Protein AF-A2Z7A2-F1 (afdb_monomer_lite)

Secondary structure (DSSP, 8-state):
--HHHHHHHHHHHHHHHHHHHHHHHHHHHHHHHHHHHHHHHHHHHHHHHHHHT----TT-HHHHHHHHHHHHHHHHGGGHHHHHHHHHHHHHHHHHHHHHSPPPP-----------GGGEE-HHHHHHHHHHT--S-HHHHHHHHHHHHHS---TTEE--HHHHSSS----HHHHHHHHHHHHHHHHHHHHHHH---GGG--------SS---SS-HHHHHHHHHT--TT------------------

InterPro domains:
  IPR012392 Very-long-chain 3-ketoacyl-CoA synthase [PTHR31561] (73-231)
  IPR013601 FAE1/Type III polyketide synthase-like protein [PF08392] (98-231)
  IPR016039 Thiolase-like [G3DSA:3.40.47.10] (113-234)
  IPR016039 Thiolase-like [SSF53901] (94-231)

Radius of gyration: 33.52 Å; chains: 1; bounding box: 67×63×94 Å

pLDDT: mean 74.87, std 17.87, range [35.03, 96.0]

Foldseek 3Di:
DDPVVVVVVVVVVVVVVVVVVVVVLLCVLVVVVVVVCVVCVVVVVVVVVVVVVDDDDDPCPVVVVVVVVVVQCVVVPPCSVVVVVVVVVVSVVSVCVSVPDDDDDDDLDFFFDDDDQVQFAALVLLLVQVVVLVPDDPVRSVVVSVCSVVVPDHRGDGDQPLSRDVVRHPDPVSVVVVVCNGLVVRVVVRCVSNVDQLQPQQADEDDDPRDADVVGPVVVSCVVRVYDDHRDYPDPPCPPPPPPDDDD

Organism: Oryza sativa subsp. indica (NCBI:txid39946)

Sequence (248 aa):
MDRELVRTVKLATKNHAGVLFRRAVRHLPHIVAVTALVAAAPRLSTLLAAAAAGGVGGGSTMRWARALWSDLAGELGPSAPALAVACWAAALAAYTYAASRPRPVYLIDLAGYKAPREHEASRAKTIAHFGRCGRFSGESMAFQKRMLERSGLGEATHFPTSLISLPVDMCLRTAREESHAVIFGVVDEVLRKSGVAAADVGVLIFNSSLLSPTPSFTSLIVNRYGMRPGVSLPQPQRHGMQRRHHRH

Structure (mmCIF, N/CA/C/O backbone):
data_AF-A2Z7A2-F1
#
_entry.id   AF-A2Z7A2-F1
#
loop_
_atom_site.group_PDB
_atom_site.id
_atom_site.type_symbol
_atom_site.label_atom_id
_atom_site.label_alt_id
_atom_site.label_comp_id
_atom_site.label_asym_id
_atom_site.label_entity_id
_atom_site.label_seq_id
_atom_site.pdbx_PDB_ins_code
_atom_site.Cartn_x
_atom_site.Cartn_y
_atom_site.Cartn_z
_atom_site.occupancy
_atom_site.B_iso_or_equiv
_atom_site.auth_seq_id
_atom_site.auth_comp_id
_atom_site.auth_asym_id
_atom_site.auth_atom_id
_atom_site.pdbx_PDB_model_num
ATOM 1 N N . MET A 1 1 ? 20.794 -20.825 4.021 1.00 50.78 1 MET A N 1
ATOM 2 C CA . MET A 1 1 ? 19.618 -20.310 4.757 1.00 50.78 1 MET A CA 1
ATOM 3 C C . MET A 1 1 ? 20.013 -18.978 5.375 1.00 50.78 1 MET A C 1
ATOM 5 O O . MET A 1 1 ? 21.010 -18.933 6.084 1.00 50.78 1 MET A O 1
ATOM 9 N N . ASP A 1 2 ? 19.341 -17.901 4.979 1.00 68.50 2 ASP A N 1
ATOM 10 C CA . ASP A 1 2 ? 19.860 -16.533 5.074 1.00 68.50 2 ASP A CA 1
ATOM 11 C C . ASP A 1 2 ? 19.803 -15.967 6.508 1.00 68.50 2 ASP A C 1
ATOM 13 O O . ASP A 1 2 ? 18.783 -16.084 7.194 1.00 68.50 2 ASP A O 1
ATOM 17 N N . ARG A 1 3 ? 20.900 -15.365 6.985 1.00 70.69 3 ARG A N 1
ATOM 18 C CA . ARG A 1 3 ? 21.000 -14.793 8.347 1.00 70.69 3 ARG A CA 1
ATOM 19 C C . ARG A 1 3 ? 20.005 -13.649 8.553 1.00 70.69 3 ARG A C 1
ATOM 21 O O . ARG A 1 3 ? 19.540 -13.443 9.675 1.00 70.69 3 ARG A O 1
ATOM 28 N N . GLU A 1 4 ? 19.662 -12.955 7.473 1.00 69.81 4 GLU A N 1
ATOM 29 C CA . GLU A 1 4 ? 18.613 -11.936 7.432 1.00 69.81 4 GLU A CA 1
ATOM 30 C C . GLU A 1 4 ? 17.243 -12.540 7.752 1.00 69.81 4 GLU A C 1
ATOM 32 O O . GLU A 1 4 ? 16.575 -12.074 8.670 1.00 69.81 4 GLU A O 1
ATOM 37 N N . LEU A 1 5 ? 16.882 -13.665 7.127 1.00 62.06 5 LEU A N 1
ATOM 38 C CA . LEU A 1 5 ? 15.605 -14.346 7.367 1.00 62.06 5 LEU A CA 1
ATOM 39 C C . LEU A 1 5 ? 15.440 -14.751 8.842 1.00 62.06 5 LEU A C 1
ATOM 41 O O . LEU A 1 5 ? 14.378 -14.570 9.436 1.00 62.06 5 LEU A O 1
ATOM 45 N N . VAL A 1 6 ? 16.513 -15.242 9.470 1.00 72.06 6 VAL A N 1
ATOM 46 C CA . VAL A 1 6 ? 16.513 -15.607 10.897 1.00 72.06 6 VAL A CA 1
ATOM 47 C C . VAL A 1 6 ? 16.336 -14.376 11.794 1.00 72.06 6 VAL A C 1
ATOM 49 O O . VAL A 1 6 ? 15.649 -14.456 12.817 1.00 72.06 6 VAL A O 1
ATOM 52 N N . ARG A 1 7 ? 16.916 -13.225 11.427 1.00 72.12 7 ARG A N 1
ATOM 53 C CA . ARG A 1 7 ? 16.700 -11.954 12.137 1.00 72.12 7 ARG A CA 1
ATOM 54 C C . ARG A 1 7 ? 15.266 -11.467 11.987 1.00 72.12 7 ARG A C 1
ATOM 56 O O . ARG A 1 7 ? 14.672 -11.083 12.993 1.00 72.12 7 ARG A O 1
ATOM 63 N N . THR A 1 8 ? 14.699 -11.531 10.786 1.00 72.00 8 THR A N 1
ATOM 64 C CA . THR A 1 8 ? 13.315 -11.122 10.521 1.00 72.00 8 THR A CA 1
ATOM 65 C C . THR A 1 8 ? 12.334 -11.983 11.305 1.00 72.00 8 THR A C 1
ATOM 67 O O . THR A 1 8 ? 11.450 -11.445 11.967 1.00 72.00 8 THR A O 1
ATOM 70 N N . VAL A 1 9 ? 12.534 -13.306 11.323 1.00 73.75 9 VAL A N 1
ATOM 71 C CA . VAL A 1 9 ? 11.704 -14.230 12.108 1.00 73.75 9 VAL A CA 1
ATOM 72 C C . VAL A 1 9 ? 11.841 -13.938 13.601 1.00 73.75 9 VAL A C 1
ATOM 74 O O . VAL A 1 9 ? 10.830 -13.764 14.269 1.00 73.75 9 VAL A O 1
ATOM 77 N N . LYS A 1 10 ? 13.059 -13.776 14.138 1.00 68.12 10 LYS A N 1
ATOM 78 C CA . LYS A 1 10 ? 13.249 -13.421 15.559 1.00 68.12 10 LYS A CA 1
ATOM 79 C C . LYS A 1 10 ? 12.593 -12.089 15.929 1.00 68.12 10 LYS A C 1
ATOM 81 O O . LYS A 1 10 ? 12.014 -11.979 17.010 1.00 68.12 10 LYS A O 1
ATOM 86 N N . LEU A 1 11 ? 12.674 -11.088 15.054 1.00 70.44 11 LEU A N 1
ATOM 87 C CA . LEU A 1 11 ? 12.049 -9.784 15.268 1.00 70.44 11 LEU A CA 1
ATOM 88 C C . LEU A 1 11 ? 10.520 -9.894 15.232 1.00 70.44 11 LEU A C 1
ATOM 90 O O . LEU A 1 11 ? 9.850 -9.338 16.102 1.00 70.44 11 LEU A O 1
ATOM 94 N N . ALA A 1 12 ? 9.975 -10.671 14.295 1.00 66.94 12 ALA A N 1
ATOM 95 C CA . ALA A 1 12 ? 8.551 -10.968 14.210 1.00 66.94 12 ALA A CA 1
ATOM 96 C C . ALA A 1 12 ? 8.054 -11.702 15.465 1.00 66.94 12 ALA A C 1
ATOM 98 O O . ALA A 1 12 ? 7.070 -11.273 16.063 1.00 66.94 12 ALA A O 1
ATOM 99 N N . THR A 1 13 ? 8.769 -12.726 15.943 1.00 69.31 13 THR A N 1
ATOM 100 C CA . THR A 1 13 ? 8.412 -13.462 17.167 1.00 69.31 13 THR A CA 1
ATOM 101 C C . THR A 1 13 ? 8.485 -12.572 18.406 1.00 69.31 13 THR A C 1
ATOM 103 O O . THR A 1 13 ? 7.600 -12.634 19.256 1.00 69.31 13 THR A O 1
ATOM 106 N N . LYS A 1 14 ? 9.489 -11.691 18.505 1.00 69.38 14 LYS A N 1
ATOM 107 C CA . LYS A 1 14 ? 9.617 -10.733 19.616 1.00 69.38 14 LYS A CA 1
ATOM 108 C C . LYS A 1 14 ? 8.495 -9.695 19.603 1.00 69.38 14 LYS A C 1
ATOM 110 O O . LYS A 1 14 ? 7.927 -9.386 20.650 1.00 69.38 14 LYS A O 1
ATOM 115 N N . ASN A 1 15 ? 8.130 -9.201 18.422 1.00 67.50 15 ASN A N 1
ATOM 116 C CA . ASN A 1 15 ? 6.987 -8.310 18.256 1.00 67.50 15 ASN A CA 1
ATOM 117 C C . ASN A 1 15 ? 5.682 -9.025 18.621 1.00 67.50 15 ASN A C 1
ATOM 119 O O . ASN A 1 15 ? 4.883 -8.466 19.368 1.00 67.50 15 ASN A O 1
ATOM 123 N N . HIS A 1 16 ? 5.501 -10.274 18.190 1.00 71.00 16 HIS A N 1
ATOM 124 C CA . HIS A 1 16 ? 4.317 -11.078 18.489 1.00 71.00 16 HIS A CA 1
ATOM 125 C C . HIS A 1 16 ? 4.198 -11.395 19.989 1.00 71.00 16 HIS A C 1
ATOM 127 O O . HIS A 1 16 ? 3.132 -11.210 20.572 1.00 71.00 16 HIS A O 1
ATOM 133 N N . ALA A 1 17 ? 5.306 -11.733 20.656 1.00 63.66 17 ALA A N 1
ATOM 134 C CA . ALA A 1 17 ? 5.370 -11.894 22.109 1.00 63.66 17 ALA A CA 1
ATOM 135 C C . ALA A 1 17 ? 5.046 -10.585 22.849 1.00 63.66 17 ALA A C 1
ATOM 137 O O . ALA A 1 17 ? 4.297 -10.593 23.823 1.00 63.66 17 ALA A O 1
ATOM 138 N N . GLY A 1 18 ? 5.528 -9.440 22.354 1.00 65.06 18 GLY A N 1
ATOM 139 C CA . GLY A 1 18 ? 5.165 -8.125 22.886 1.00 65.06 18 GLY A CA 1
ATOM 140 C C . GLY A 1 18 ? 3.679 -7.794 22.710 1.00 65.06 18 GLY A C 1
ATOM 141 O O . GLY A 1 18 ? 3.077 -7.168 23.581 1.00 65.06 18 GLY A O 1
ATOM 142 N N . VAL A 1 19 ? 3.057 -8.230 21.611 1.00 68.00 19 VAL A N 1
ATOM 143 C CA . VAL A 1 19 ? 1.608 -8.101 21.388 1.00 68.00 19 VAL A CA 1
ATOM 144 C C . VAL A 1 19 ? 0.821 -8.999 22.342 1.00 68.00 19 VAL A C 1
ATOM 146 O O . VAL A 1 19 ? -0.125 -8.514 22.960 1.00 68.00 19 VAL A O 1
ATOM 149 N N . 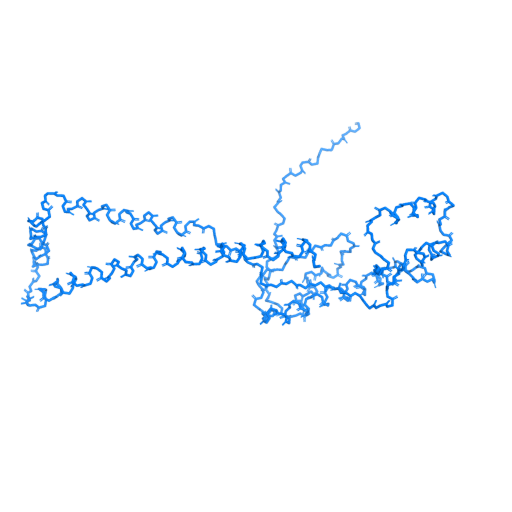LEU A 1 20 ? 1.231 -10.257 22.524 1.00 68.25 20 LEU A N 1
ATOM 150 C CA . LEU A 1 20 ? 0.608 -11.194 23.464 1.00 68.25 20 LEU A CA 1
ATOM 151 C C . LEU A 1 20 ? 0.742 -10.724 24.915 1.00 68.25 20 LEU A C 1
ATOM 153 O O . LEU A 1 20 ? -0.243 -10.730 25.646 1.00 68.25 20 LEU A O 1
ATOM 157 N N . PHE A 1 21 ? 1.912 -10.219 25.309 1.00 67.25 21 PHE A N 1
ATOM 158 C CA . PHE A 1 21 ? 2.129 -9.623 26.626 1.00 67.25 21 PHE A CA 1
ATOM 159 C C . PHE A 1 21 ? 1.228 -8.403 26.843 1.00 67.25 21 PHE A C 1
ATOM 161 O O . PHE A 1 21 ? 0.531 -8.319 27.849 1.00 67.25 21 PHE A O 1
ATOM 168 N N . ARG A 1 22 ? 1.146 -7.485 25.869 1.00 64.06 22 ARG A N 1
ATOM 169 C CA . ARG A 1 22 ? 0.224 -6.338 25.942 1.00 64.06 22 ARG A CA 1
ATOM 170 C C . ARG A 1 22 ? -1.246 -6.768 25.994 1.00 64.06 22 ARG A C 1
ATOM 172 O O . ARG A 1 22 ? -2.034 -6.124 26.681 1.00 64.06 22 ARG A O 1
ATOM 179 N N . ARG A 1 23 ? -1.617 -7.857 25.313 1.00 65.81 23 ARG A N 1
ATOM 180 C CA . ARG A 1 23 ? -2.964 -8.448 25.362 1.00 65.81 23 ARG A CA 1
ATOM 181 C C . ARG A 1 23 ? -3.261 -9.058 26.734 1.00 65.81 23 ARG A C 1
ATOM 183 O O . ARG A 1 23 ? -4.332 -8.809 27.271 1.00 65.81 23 ARG A O 1
ATOM 190 N N . ALA A 1 24 ? -2.308 -9.765 27.337 1.00 57.41 24 ALA A N 1
ATOM 191 C CA . ALA A 1 24 ? -2.424 -10.288 28.699 1.00 57.41 24 ALA A CA 1
ATOM 192 C C . ALA A 1 24 ? -2.545 -9.155 29.734 1.00 57.41 24 ALA A C 1
ATOM 194 O O . ALA A 1 24 ? -3.445 -9.167 30.571 1.00 57.41 24 ALA A O 1
ATOM 195 N N . VAL A 1 25 ? -1.723 -8.108 29.606 1.00 58.50 25 VAL A N 1
ATOM 196 C CA . VAL A 1 25 ? -1.781 -6.907 30.457 1.00 58.50 25 VAL A CA 1
ATOM 197 C C . VAL A 1 25 ? -3.107 -6.145 30.286 1.00 58.50 25 VAL A C 1
ATOM 199 O O . VAL A 1 25 ? -3.606 -5.570 31.248 1.00 58.50 25 VAL A O 1
ATOM 202 N N . ARG A 1 26 ? -3.734 -6.185 29.101 1.00 62.62 26 ARG A N 1
ATOM 203 C CA . ARG A 1 26 ? -5.070 -5.607 28.849 1.00 62.62 26 ARG A CA 1
ATOM 204 C C . ARG A 1 26 ? -6.193 -6.345 29.586 1.00 62.62 26 ARG A C 1
ATOM 206 O O . ARG A 1 26 ? -7.181 -5.715 29.951 1.00 62.62 26 ARG A O 1
ATOM 213 N N . HIS A 1 27 ? -6.054 -7.651 29.813 1.00 60.59 27 HIS A N 1
ATOM 214 C CA . HIS A 1 27 ? -7.018 -8.431 30.597 1.00 60.59 27 HIS A CA 1
ATOM 215 C C . HIS A 1 27 ? -6.748 -8.371 32.101 1.00 60.59 27 HIS A C 1
ATOM 217 O O . HIS A 1 27 ? -7.655 -8.632 32.879 1.00 60.59 27 HIS A O 1
ATOM 223 N N . LEU A 1 28 ? -5.552 -7.962 32.521 1.00 61.66 28 LEU A N 1
ATOM 224 C CA . LEU A 1 28 ? -5.169 -7.835 33.925 1.00 61.66 28 LEU A CA 1
ATOM 225 C C . LEU A 1 28 ? -6.113 -6.957 34.774 1.00 61.66 28 LEU A C 1
ATOM 227 O O . LEU A 1 28 ? -6.483 -7.420 35.843 1.00 61.66 28 LEU A O 1
ATOM 231 N N . PRO A 1 29 ? -6.591 -5.768 34.344 1.00 59.78 29 PRO A N 1
ATOM 232 C CA . PRO A 1 29 ? -7.568 -5.003 35.127 1.00 59.78 29 PRO A CA 1
ATOM 233 C C . PRO A 1 29 ? -8.934 -5.697 35.220 1.00 59.78 29 PRO A C 1
ATOM 235 O O . PRO A 1 29 ? -9.585 -5.605 36.252 1.00 59.78 29 PRO A O 1
ATOM 238 N N . HIS A 1 30 ? -9.354 -6.441 34.189 1.00 58.69 30 HIS A N 1
ATOM 239 C CA . HIS A 1 30 ? -10.559 -7.274 34.263 1.00 58.69 30 HIS A CA 1
ATOM 240 C C . HIS A 1 30 ? -10.362 -8.473 35.187 1.00 58.69 30 HIS A C 1
ATOM 242 O O . HIS A 1 30 ? -11.262 -8.789 35.949 1.00 58.69 30 HIS A O 1
ATOM 248 N N . ILE A 1 31 ? -9.196 -9.118 35.154 1.00 66.25 31 ILE A N 1
ATOM 249 C CA . ILE A 1 31 ? -8.862 -10.232 36.041 1.00 66.25 31 ILE A CA 1
ATOM 250 C C . ILE A 1 31 ? -8.784 -9.735 37.479 1.00 66.25 31 ILE A C 1
ATOM 252 O O . ILE A 1 31 ? -9.359 -10.382 38.331 1.00 66.25 31 ILE A O 1
ATOM 256 N N . VAL A 1 32 ? -8.164 -8.579 37.741 1.00 66.62 32 VAL A N 1
ATOM 257 C CA . VAL A 1 32 ? -8.116 -7.938 39.065 1.00 66.62 32 VAL A CA 1
ATOM 258 C C . VAL A 1 32 ? -9.511 -7.517 39.528 1.00 66.62 32 VAL A C 1
ATOM 260 O O . VAL A 1 32 ? -9.844 -7.711 40.689 1.00 66.62 32 VAL A O 1
ATOM 263 N N . ALA A 1 33 ? -10.356 -6.991 38.638 1.00 61.44 33 ALA A N 1
ATOM 264 C CA . ALA A 1 33 ? -11.742 -6.672 38.966 1.00 61.44 33 ALA A CA 1
ATOM 265 C C . ALA A 1 33 ? -12.568 -7.934 39.252 1.00 61.44 33 ALA A C 1
ATOM 267 O O . ALA A 1 33 ? -13.323 -7.948 40.213 1.00 61.44 33 ALA A O 1
ATOM 268 N N . VAL A 1 34 ? -12.402 -9.008 38.474 1.00 63.03 34 VAL A N 1
ATOM 269 C CA . VAL A 1 34 ? -13.085 -10.292 38.685 1.00 63.03 34 VAL A CA 1
ATOM 270 C C . VAL A 1 34 ? -12.549 -11.001 39.922 1.00 63.03 34 VAL A C 1
ATOM 272 O O . VAL A 1 34 ? -13.349 -11.524 40.678 1.00 63.03 34 VAL A O 1
ATOM 275 N N . THR A 1 35 ? -11.245 -10.997 40.200 1.00 64.31 35 THR A N 1
ATOM 276 C CA . THR A 1 35 ? -10.697 -11.568 41.439 1.00 64.31 35 THR A CA 1
ATOM 277 C C . THR A 1 35 ? -11.081 -10.733 42.648 1.00 64.31 35 THR A C 1
ATOM 279 O O . THR A 1 35 ? -11.409 -11.314 43.674 1.00 64.31 35 THR A O 1
ATOM 282 N N . ALA A 1 36 ? -11.143 -9.403 42.541 1.00 63.03 36 ALA A N 1
ATOM 283 C CA . ALA A 1 36 ? -11.712 -8.556 43.584 1.00 63.03 36 ALA A CA 1
ATOM 284 C C . ALA A 1 36 ? -13.202 -8.855 43.791 1.00 63.03 36 ALA A C 1
ATOM 286 O O . ALA A 1 36 ? -13.642 -8.959 44.928 1.00 63.03 36 ALA A O 1
ATOM 287 N N . LEU A 1 37 ? -13.968 -9.066 42.718 1.00 61.16 37 LEU A N 1
ATOM 288 C CA . LEU A 1 37 ? -15.395 -9.380 42.776 1.00 61.16 37 LEU A CA 1
ATOM 289 C C . LEU A 1 37 ? -15.651 -10.805 43.280 1.00 61.16 37 LEU A C 1
ATOM 291 O O . LEU A 1 37 ? -16.585 -10.996 44.034 1.00 61.16 37 LEU A O 1
ATOM 295 N N . VAL A 1 38 ? -14.797 -11.780 42.967 1.00 63.59 38 VAL A N 1
ATOM 296 C CA . VAL A 1 38 ? -14.841 -13.164 43.475 1.00 63.59 38 VAL A CA 1
ATOM 297 C C . VAL A 1 38 ? -14.305 -13.261 44.906 1.00 63.59 38 VAL A C 1
ATOM 299 O O . VAL A 1 38 ? -14.774 -14.097 45.664 1.00 63.59 38 VAL A O 1
ATOM 302 N N . ALA A 1 39 ? -13.372 -12.402 45.323 1.00 60.88 39 ALA A N 1
ATOM 303 C CA . ALA A 1 39 ? -12.923 -12.308 46.715 1.00 60.88 39 ALA A CA 1
ATOM 304 C C . ALA A 1 39 ? -13.912 -11.517 47.589 1.00 60.88 39 ALA A C 1
ATOM 306 O O . ALA A 1 39 ? -14.045 -11.784 48.785 1.00 60.88 39 ALA A O 1
ATOM 307 N N . ALA A 1 40 ? -14.623 -10.552 46.998 1.00 56.03 40 ALA A N 1
ATOM 308 C CA . ALA A 1 40 ? -15.656 -9.770 47.662 1.00 56.03 40 ALA A CA 1
ATOM 309 C C . ALA A 1 40 ? -17.023 -10.462 47.639 1.00 56.03 40 ALA A C 1
ATOM 311 O O . ALA A 1 40 ? -17.764 -10.292 48.593 1.00 56.03 40 ALA A O 1
ATOM 312 N N . ALA A 1 41 ? -17.365 -11.263 46.624 1.00 49.91 41 ALA A N 1
ATOM 313 C CA . ALA A 1 41 ? -18.675 -11.907 46.478 1.00 49.91 41 ALA A CA 1
ATOM 314 C C . ALA A 1 41 ? -19.042 -12.850 47.634 1.00 49.91 41 ALA A C 1
ATOM 316 O O . ALA A 1 41 ? -20.165 -12.721 48.101 1.00 49.91 41 ALA A O 1
ATOM 317 N N . PRO A 1 42 ? -18.148 -13.703 48.177 1.00 53.69 42 PRO A N 1
ATOM 318 C CA . PRO A 1 42 ? -18.426 -14.494 49.376 1.00 53.69 42 PRO A CA 1
ATOM 319 C C . PRO A 1 42 ? -18.749 -13.609 50.584 1.00 53.69 42 PRO A C 1
ATOM 321 O O . PRO A 1 42 ? -19.586 -13.953 51.412 1.00 53.69 42 PRO A O 1
ATOM 324 N N . ARG A 1 43 ? -18.114 -12.432 50.654 1.00 55.03 43 ARG A N 1
ATOM 325 C CA . ARG A 1 43 ? -18.309 -11.435 51.716 1.00 55.03 43 ARG A CA 1
ATOM 326 C C . ARG A 1 43 ? -19.559 -10.582 51.482 1.00 55.03 43 ARG A C 1
ATOM 328 O O . ARG A 1 43 ? -20.198 -10.147 52.428 1.00 55.03 43 ARG A O 1
ATOM 335 N N . LEU A 1 44 ? -19.944 -10.383 50.223 1.00 51.44 44 LEU A N 1
ATOM 336 C CA . LEU A 1 44 ? -21.178 -9.721 49.809 1.00 51.44 44 LEU A CA 1
ATOM 337 C C . LEU A 1 44 ? -22.387 -10.656 49.935 1.00 51.44 44 LEU A C 1
ATOM 339 O O . LEU A 1 44 ? -23.481 -10.189 50.218 1.00 51.44 44 LEU A O 1
ATOM 343 N N . SER A 1 45 ? -22.204 -11.969 49.783 1.00 49.03 45 SER A N 1
ATOM 344 C CA . SER A 1 45 ? -23.240 -12.974 50.021 1.00 49.03 45 SER A CA 1
ATOM 345 C C . SER A 1 45 ? -23.497 -13.194 51.506 1.00 49.03 45 SER A C 1
ATOM 347 O O . SER A 1 45 ? -24.650 -13.372 51.876 1.00 49.03 45 SER A O 1
ATOM 349 N N . THR A 1 46 ? -22.478 -13.111 52.372 1.00 53.88 46 THR A N 1
ATOM 350 C CA . THR A 1 46 ? -22.702 -13.085 53.829 1.00 53.88 46 THR A CA 1
ATOM 351 C C . THR A 1 46 ? -23.390 -11.787 54.260 1.00 53.88 46 THR A C 1
ATOM 353 O O . THR A 1 46 ? -24.291 -11.828 55.092 1.00 53.88 46 THR A O 1
ATOM 356 N N . LEU A 1 47 ? -23.066 -10.658 53.618 1.00 48.00 47 LEU A N 1
ATOM 357 C CA . LEU A 1 47 ? -23.772 -9.377 53.761 1.00 48.00 47 LEU A CA 1
ATOM 358 C C . LEU A 1 47 ? -25.243 -9.427 53.330 1.00 48.00 47 LEU A C 1
ATOM 360 O O . LEU A 1 47 ? -26.114 -8.943 54.048 1.00 48.00 47 LEU A O 1
ATOM 364 N N . LEU A 1 48 ? -25.524 -9.999 52.158 1.00 45.88 48 LEU A N 1
ATOM 365 C CA . LEU A 1 48 ? -26.876 -10.142 51.613 1.00 45.88 48 LEU A CA 1
ATOM 366 C C . LEU A 1 48 ? -27.697 -11.183 52.377 1.00 45.88 48 LEU A C 1
ATOM 368 O O . LEU A 1 48 ? -28.885 -10.960 52.578 1.00 45.88 48 LEU A O 1
ATOM 372 N N . ALA A 1 49 ? -27.087 -12.274 52.850 1.00 44.59 49 ALA A N 1
ATOM 373 C CA . ALA A 1 49 ? -27.743 -13.251 53.719 1.00 44.59 49 ALA A CA 1
ATOM 374 C C . ALA A 1 49 ? -28.094 -12.644 55.090 1.00 44.59 49 ALA A C 1
ATOM 376 O O . ALA A 1 49 ? -29.192 -12.870 55.594 1.00 44.59 49 ALA A O 1
ATOM 377 N N . ALA A 1 50 ? -27.216 -11.804 55.650 1.00 46.19 50 ALA A N 1
ATOM 378 C CA . ALA A 1 50 ? -27.492 -11.050 56.873 1.00 46.19 50 ALA A CA 1
ATOM 379 C C . ALA A 1 50 ? -28.573 -9.969 56.672 1.00 46.19 50 ALA A C 1
ATOM 381 O O . ALA A 1 50 ? -29.399 -9.752 57.556 1.00 46.19 50 ALA A O 1
ATOM 382 N N . ALA A 1 51 ? -28.618 -9.323 55.500 1.00 42.56 51 ALA A N 1
ATOM 383 C CA . ALA A 1 51 ? -29.654 -8.349 55.153 1.00 42.56 51 ALA A CA 1
ATOM 384 C C . ALA A 1 51 ? -31.019 -9.000 54.847 1.00 42.56 51 ALA A C 1
ATOM 386 O O . ALA A 1 51 ? -32.053 -8.441 55.201 1.00 42.56 51 ALA A O 1
ATOM 387 N N . ALA A 1 52 ? -31.042 -10.185 54.226 1.00 40.97 52 ALA A N 1
ATOM 388 C CA . ALA A 1 52 ? -32.268 -10.918 53.896 1.00 40.97 52 ALA A CA 1
ATOM 389 C C . ALA A 1 52 ? -32.922 -11.587 55.119 1.00 40.97 52 ALA A C 1
ATOM 391 O O . ALA A 1 52 ? -34.136 -11.778 55.130 1.00 40.97 52 ALA A O 1
ATOM 392 N N . ALA A 1 53 ? -32.150 -11.884 56.171 1.00 46.31 53 ALA A N 1
ATOM 393 C CA . ALA A 1 53 ? -32.682 -12.333 57.460 1.00 46.31 53 ALA A CA 1
ATOM 394 C C . ALA A 1 53 ? -33.320 -11.195 58.294 1.00 46.31 53 ALA A C 1
ATOM 396 O O . ALA A 1 53 ? -33.958 -11.463 59.311 1.00 46.31 53 ALA A O 1
ATOM 397 N N . GLY A 1 54 ? -33.174 -9.930 57.878 1.00 42.69 54 GLY A N 1
ATOM 398 C CA . GLY A 1 54 ? -33.690 -8.752 58.576 1.00 42.69 54 GLY A CA 1
ATOM 399 C C . GLY A 1 54 ? -34.849 -8.088 57.836 1.00 42.69 54 GLY A C 1
ATOM 400 O O . GLY A 1 54 ? -34.655 -7.138 57.081 1.00 42.69 54 GLY A O 1
ATOM 401 N N . GLY A 1 55 ? -36.072 -8.557 58.078 1.00 41.97 55 GLY A N 1
ATOM 402 C CA . GLY A 1 55 ? -37.278 -7.872 57.623 1.00 41.97 55 GLY A CA 1
ATOM 403 C C . GLY A 1 55 ? -37.500 -6.516 58.314 1.00 41.97 55 GLY A C 1
ATOM 404 O O . GLY A 1 55 ? -37.377 -6.400 59.528 1.00 41.97 55 GLY A O 1
ATOM 405 N N . VAL A 1 56 ? -37.954 -5.547 57.508 1.00 42.38 56 VAL A N 1
ATOM 406 C CA . VAL A 1 56 ? -38.779 -4.369 57.860 1.00 42.38 56 VAL A CA 1
ATOM 407 C C . VAL A 1 56 ? -38.092 -3.172 58.552 1.00 42.38 56 VAL A C 1
ATOM 409 O O . VAL A 1 56 ? -37.508 -3.264 59.626 1.00 42.38 56 VAL A O 1
ATOM 412 N N . GLY A 1 57 ? -38.298 -1.982 57.968 1.00 35.19 57 GLY A N 1
ATOM 413 C CA . GLY A 1 57 ? -38.367 -0.716 58.712 1.00 35.19 57 GLY A CA 1
ATOM 414 C C . GLY A 1 57 ? -37.317 0.336 58.347 1.00 35.19 57 GLY A C 1
ATOM 415 O O . GLY A 1 57 ? -36.139 0.223 58.697 1.00 35.19 57 GLY A O 1
ATOM 416 N N . GLY A 1 58 ? -37.767 1.410 57.688 1.00 43.41 58 GLY A N 1
ATOM 417 C CA . GLY A 1 58 ? -36.987 2.624 57.437 1.00 43.41 58 GLY A CA 1
ATOM 418 C C . GLY A 1 58 ? -36.330 3.152 58.719 1.00 43.41 58 GLY A C 1
ATOM 419 O O . GLY A 1 58 ? -36.960 3.228 59.767 1.00 43.41 58 GLY A O 1
ATOM 420 N N . GLY A 1 59 ? -35.028 3.441 58.643 1.00 45.88 59 GLY A N 1
ATOM 421 C CA . GLY A 1 59 ? -34.163 3.783 59.785 1.00 45.88 59 GLY A CA 1
ATOM 422 C C . GLY A 1 59 ? -33.135 2.698 60.146 1.00 45.88 59 GLY A C 1
ATOM 423 O O . GLY A 1 59 ? -32.133 2.988 60.797 1.00 45.88 59 GLY A O 1
ATOM 424 N N . SER A 1 60 ? -33.329 1.458 59.677 1.00 50.78 60 SER A N 1
ATOM 425 C CA . SER A 1 60 ? -32.451 0.304 59.942 1.00 50.78 60 SER A CA 1
ATOM 426 C C . SER A 1 60 ? -31.185 0.251 59.071 1.00 50.78 60 SER A C 1
ATOM 428 O O . SER A 1 60 ? -30.163 -0.288 59.500 1.00 50.78 60 SER A O 1
ATOM 430 N N . THR A 1 61 ? -31.207 0.863 57.881 1.00 51.00 61 THR A N 1
ATOM 431 C CA . THR A 1 61 ? -30.123 0.737 56.888 1.00 51.00 61 THR A CA 1
ATOM 432 C C . THR A 1 61 ? -28.770 1.232 57.378 1.00 51.00 61 THR A C 1
ATOM 434 O O . THR A 1 61 ? -27.731 0.643 57.097 1.00 51.00 61 THR A O 1
ATOM 437 N N . MET A 1 62 ? -28.792 2.278 58.197 1.00 49.06 62 MET A N 1
ATOM 438 C CA . MET A 1 62 ? -27.600 2.863 58.796 1.00 49.06 62 MET A CA 1
ATOM 439 C C . MET A 1 62 ? -27.132 2.122 60.053 1.00 49.06 62 MET A C 1
ATOM 441 O O . MET A 1 62 ? -25.999 2.326 60.473 1.00 49.06 62 MET A O 1
ATOM 445 N N . ARG A 1 63 ? -27.977 1.284 60.673 1.00 51.00 63 ARG A N 1
ATOM 446 C CA . ARG A 1 63 ? -27.627 0.510 61.876 1.00 51.00 63 ARG A CA 1
ATOM 447 C C . ARG A 1 63 ? -26.971 -0.814 61.530 1.00 51.00 63 ARG A C 1
ATOM 449 O O . ARG A 1 63 ? -25.957 -1.125 62.138 1.00 51.00 63 ARG A O 1
ATOM 456 N N . TRP A 1 64 ? -27.485 -1.555 60.547 1.00 57.50 64 TRP A N 1
ATOM 457 C CA . TRP A 1 64 ? -26.844 -2.807 60.133 1.00 57.50 64 TRP A CA 1
ATOM 458 C C . TRP A 1 64 ? -25.519 -2.546 59.413 1.00 57.50 64 TRP A C 1
ATOM 460 O O . TRP A 1 64 ? -24.550 -3.243 59.675 1.00 57.50 64 TRP A O 1
ATOM 470 N N . ALA A 1 65 ? -25.425 -1.485 58.600 1.00 53.44 65 ALA A N 1
ATOM 471 C CA . ALA A 1 65 ? -24.159 -1.082 57.985 1.00 53.44 65 ALA A CA 1
ATOM 472 C C . ALA A 1 65 ? -23.112 -0.692 59.043 1.00 53.44 65 ALA A C 1
ATOM 474 O O . ALA A 1 65 ? -21.926 -0.954 58.874 1.00 53.44 65 ALA A O 1
ATOM 475 N N . ARG A 1 66 ? -23.559 -0.103 60.160 1.00 56.31 66 ARG A N 1
ATOM 476 C CA . ARG A 1 66 ? -22.714 0.289 61.295 1.00 56.31 66 ARG A CA 1
ATOM 477 C C . ARG A 1 66 ? -22.328 -0.901 62.182 1.00 56.31 66 ARG A C 1
ATOM 479 O O . ARG A 1 66 ? -21.183 -0.950 62.602 1.00 56.31 66 ARG A O 1
ATOM 486 N N . ALA A 1 67 ? -23.237 -1.853 62.408 1.00 58.81 67 ALA A N 1
ATOM 487 C CA . ALA A 1 67 ? -22.971 -3.110 63.121 1.00 58.81 67 ALA A CA 1
ATOM 488 C C . ALA A 1 67 ? -21.973 -3.989 62.354 1.00 58.81 67 ALA A C 1
ATOM 490 O O . ALA A 1 67 ? -21.011 -4.520 62.896 1.00 58.81 67 ALA A O 1
ATOM 491 N N . LEU A 1 68 ? -22.149 -4.044 61.042 1.00 58.44 68 LEU A N 1
ATOM 492 C CA . LEU A 1 68 ? -21.243 -4.745 60.162 1.00 58.44 68 LEU A CA 1
ATOM 493 C C . LEU A 1 68 ? -19.872 -4.059 60.068 1.00 58.44 68 LEU A C 1
ATOM 495 O O . LEU A 1 68 ? -18.844 -4.727 60.025 1.00 58.44 68 LEU A O 1
ATOM 499 N N . TRP A 1 69 ? -19.841 -2.723 60.078 1.00 58.16 69 TRP A N 1
ATOM 500 C CA . TRP A 1 69 ? -18.599 -1.960 60.183 1.00 58.16 69 TRP A CA 1
ATOM 501 C C . TRP A 1 69 ? -17.887 -2.191 61.520 1.00 58.16 69 TRP A C 1
ATOM 503 O O . TRP A 1 69 ? -16.663 -2.265 61.531 1.00 58.16 69 TRP A O 1
ATOM 513 N N . SER A 1 70 ? -18.619 -2.335 62.631 1.00 60.00 70 SER A N 1
ATOM 514 C CA . SER A 1 70 ? -18.024 -2.662 63.932 1.00 60.00 70 SER A CA 1
ATOM 515 C C . SER A 1 70 ? -17.479 -4.089 64.001 1.00 60.00 70 SER A C 1
ATOM 517 O O . SER A 1 70 ? -16.399 -4.265 64.556 1.00 60.00 70 SER A O 1
ATOM 519 N N . ASP A 1 71 ? -18.137 -5.072 63.379 1.00 62.31 71 ASP A N 1
ATOM 520 C CA . ASP A 1 71 ? -17.634 -6.455 63.315 1.00 62.31 71 ASP A CA 1
ATOM 521 C C . ASP A 1 71 ? -16.385 -6.557 62.419 1.00 62.31 71 ASP A C 1
ATOM 523 O O . ASP A 1 71 ? -15.380 -7.159 62.797 1.00 62.31 71 ASP A O 1
ATOM 527 N N . LEU A 1 72 ? -16.388 -5.870 61.268 1.00 52.50 72 LEU A N 1
ATOM 528 C CA . LEU A 1 72 ? -15.221 -5.756 60.382 1.00 52.50 72 LEU A CA 1
ATOM 529 C C . LEU A 1 72 ? -14.058 -4.981 61.021 1.00 52.50 72 LEU A C 1
ATOM 531 O O . LEU A 1 72 ? -12.898 -5.332 60.808 1.00 52.50 72 LEU A O 1
ATOM 535 N N . ALA A 1 73 ? -14.341 -3.933 61.797 1.00 52.81 73 ALA A N 1
ATOM 536 C CA . ALA A 1 73 ? -13.328 -3.187 62.544 1.00 52.81 73 ALA A CA 1
ATOM 537 C C . ALA A 1 73 ? -12.773 -3.983 63.740 1.00 52.81 73 ALA A C 1
ATOM 539 O O . ALA A 1 73 ? -11.633 -3.750 64.143 1.00 52.81 73 ALA A O 1
ATOM 540 N N . GLY A 1 74 ? -13.553 -4.925 64.282 1.00 57.28 74 GLY A N 1
ATOM 541 C CA . GLY A 1 74 ? -13.151 -5.818 65.367 1.00 57.28 74 GLY A CA 1
ATOM 542 C C . GLY A 1 74 ? -12.120 -6.865 64.942 1.00 57.28 74 GLY A C 1
ATOM 543 O O . GLY A 1 74 ? -11.143 -7.069 65.657 1.00 57.28 74 GLY A O 1
ATOM 544 N N . GLU A 1 75 ? -12.279 -7.481 63.766 1.00 54.47 75 GLU A N 1
ATOM 545 C CA . GLU A 1 75 ? -11.343 -8.516 63.287 1.00 54.47 75 GLU A CA 1
ATOM 546 C C . GLU A 1 75 ? -10.078 -7.970 62.604 1.00 54.47 75 GLU A C 1
ATOM 548 O O . GLU A 1 75 ? -9.029 -8.610 62.644 1.00 54.47 75 GLU A O 1
ATOM 553 N N . LEU A 1 76 ? -10.142 -6.788 61.980 1.00 51.88 76 LEU A N 1
ATOM 554 C CA . LEU A 1 76 ? -9.005 -6.175 61.271 1.00 51.88 76 LEU A CA 1
ATOM 555 C C . LEU A 1 76 ? -8.269 -5.100 62.091 1.00 51.88 76 LEU A C 1
ATOM 557 O O . LEU A 1 76 ? -7.233 -4.594 61.654 1.00 51.88 76 LEU A O 1
ATOM 561 N N . GLY A 1 77 ? -8.779 -4.748 63.274 1.00 56.72 77 GLY A N 1
ATOM 562 C CA . GLY A 1 77 ? -8.268 -3.646 64.086 1.00 56.72 77 GLY A CA 1
ATOM 563 C C . GLY A 1 77 ? -8.538 -2.258 63.469 1.00 56.72 77 GLY A C 1
ATOM 564 O O . GLY A 1 77 ? -9.224 -2.131 62.449 1.00 56.72 77 GLY A O 1
ATOM 565 N N . PRO A 1 78 ? -7.981 -1.173 64.046 1.00 57.44 78 PRO A N 1
ATOM 566 C CA . PRO A 1 78 ? -8.268 0.219 63.656 1.00 57.44 78 PRO A CA 1
ATOM 567 C C . PRO A 1 78 ? -7.851 0.608 62.220 1.00 57.44 78 PRO A C 1
ATOM 569 O O . PRO A 1 78 ? -8.066 1.742 61.797 1.00 57.44 78 PRO A O 1
ATOM 572 N N . SER A 1 79 ? -7.268 -0.310 61.446 1.00 58.97 79 SER A N 1
ATOM 573 C CA . SER A 1 79 ? -6.776 -0.097 60.080 1.00 58.97 79 SER A CA 1
ATOM 574 C C . SER A 1 79 ? -7.753 -0.538 58.976 1.00 58.97 79 SER A C 1
ATOM 576 O O . SER A 1 79 ? -7.502 -0.252 57.803 1.00 58.97 79 SER A O 1
ATOM 578 N N . ALA A 1 80 ? -8.886 -1.171 59.309 1.00 61.47 80 ALA A N 1
ATOM 579 C CA . ALA A 1 80 ? -9.877 -1.657 58.335 1.00 61.47 80 ALA A CA 1
ATOM 580 C C . ALA A 1 80 ? -10.432 -0.578 57.368 1.00 61.47 80 ALA A C 1
ATOM 582 O O . ALA A 1 80 ? -10.480 -0.830 56.158 1.00 61.47 80 ALA A O 1
ATOM 583 N N . PRO A 1 81 ? -10.783 0.646 57.828 1.00 67.50 81 PRO A N 1
ATOM 584 C CA . PRO A 1 81 ? -11.213 1.727 56.937 1.00 67.50 81 PRO A CA 1
ATOM 585 C C . PRO A 1 81 ? -10.100 2.156 55.981 1.00 67.50 81 PRO A C 1
ATOM 587 O O . PRO A 1 81 ? -10.335 2.400 54.798 1.00 67.50 81 PRO A O 1
ATOM 590 N N . ALA A 1 82 ? -8.873 2.231 56.502 1.00 68.69 82 ALA A N 1
ATOM 591 C CA . ALA A 1 82 ? -7.703 2.677 55.760 1.00 68.69 82 ALA A CA 1
ATOM 592 C C . ALA A 1 82 ? -7.333 1.681 54.652 1.00 68.69 82 ALA A C 1
ATOM 594 O O . ALA A 1 82 ? -7.029 2.092 53.534 1.00 68.69 82 ALA A O 1
ATOM 595 N N . LEU A 1 83 ? -7.441 0.377 54.925 1.00 71.06 83 LEU A N 1
ATOM 596 C CA . LEU A 1 83 ? -7.251 -0.687 53.936 1.00 71.06 83 LEU A CA 1
ATOM 597 C C . LEU A 1 83 ? -8.303 -0.638 52.822 1.00 71.06 83 LEU A C 1
ATOM 599 O O . LEU A 1 83 ? -7.953 -0.740 51.648 1.00 71.06 83 LEU A O 1
ATOM 603 N N . ALA A 1 84 ? -9.579 -0.431 53.158 1.00 72.31 84 ALA A N 1
ATOM 604 C CA . ALA A 1 84 ? -10.641 -0.319 52.158 1.00 72.31 84 ALA A CA 1
ATOM 605 C C . ALA A 1 84 ? -10.437 0.893 51.231 1.00 72.31 84 ALA A C 1
ATOM 607 O O . ALA A 1 84 ? -10.565 0.768 50.010 1.00 72.31 84 ALA A O 1
ATOM 608 N N . VAL A 1 85 ? -10.060 2.048 51.792 1.00 76.12 85 VAL A N 1
ATOM 609 C CA . VAL A 1 85 ? -9.738 3.261 51.022 1.00 76.12 85 VAL A CA 1
ATOM 610 C C . VAL A 1 85 ? -8.496 3.050 50.153 1.00 76.12 85 VAL A C 1
ATOM 612 O O . VAL A 1 85 ? -8.512 3.420 48.980 1.00 76.12 85 VAL A O 1
ATOM 615 N N . ALA A 1 86 ? -7.450 2.405 50.677 1.00 75.56 86 ALA A N 1
ATOM 616 C CA . ALA A 1 86 ? -6.243 2.091 49.915 1.00 75.56 86 ALA A CA 1
ATOM 617 C C . ALA A 1 86 ? -6.534 1.158 48.725 1.00 75.56 86 ALA A C 1
ATOM 619 O O . ALA A 1 86 ? -6.052 1.406 47.620 1.00 75.56 86 ALA A O 1
ATOM 620 N N . CYS A 1 87 ? -7.375 0.135 48.910 1.00 74.44 87 CYS A N 1
ATOM 621 C CA . CYS A 1 87 ? -7.801 -0.763 47.834 1.00 74.44 87 CYS A CA 1
ATOM 622 C C . CYS A 1 87 ? -8.610 -0.035 46.751 1.00 74.44 87 CYS A C 1
ATOM 624 O O . CYS A 1 87 ? -8.367 -0.243 45.561 1.00 74.44 87 CYS A O 1
ATOM 626 N N . TRP A 1 88 ? -9.532 0.852 47.138 1.00 76.19 88 TRP A N 1
ATOM 627 C CA . TRP A 1 88 ? -10.296 1.668 46.189 1.00 76.19 88 TRP A CA 1
ATOM 628 C C . TRP A 1 88 ? -9.415 2.653 45.421 1.00 76.19 88 TRP A C 1
ATOM 630 O O . TRP A 1 88 ? -9.545 2.770 44.202 1.00 76.19 88 TRP A O 1
ATOM 640 N N . ALA A 1 89 ? -8.483 3.318 46.107 1.00 74.50 89 ALA A N 1
ATOM 641 C CA . ALA A 1 89 ? -7.521 4.215 45.480 1.00 74.50 89 ALA A CA 1
ATOM 642 C C . ALA A 1 89 ? -6.617 3.464 44.491 1.00 74.50 89 ALA A C 1
ATOM 644 O O . ALA A 1 89 ? -6.413 3.931 43.371 1.00 74.50 89 ALA A O 1
ATOM 645 N N . ALA A 1 90 ? -6.138 2.270 44.855 1.00 78.50 90 ALA A N 1
ATOM 646 C CA . ALA A 1 90 ? -5.342 1.421 43.973 1.00 78.50 90 ALA A CA 1
ATOM 647 C C . ALA A 1 90 ? -6.138 0.949 42.744 1.00 78.50 90 ALA A C 1
ATOM 649 O O . ALA A 1 90 ? -5.622 0.993 41.626 1.00 78.50 90 ALA A O 1
ATOM 650 N N . ALA A 1 91 ? -7.404 0.555 42.915 1.00 79.75 91 ALA A N 1
ATOM 651 C CA . ALA A 1 91 ? -8.278 0.157 41.810 1.00 79.75 91 ALA A CA 1
ATOM 652 C C . ALA A 1 91 ? -8.579 1.328 40.858 1.00 79.75 91 ALA A C 1
ATOM 654 O O . ALA A 1 91 ? -8.503 1.169 39.637 1.00 79.75 91 ALA A O 1
ATOM 655 N N . LEU A 1 92 ? -8.853 2.519 41.400 1.00 80.25 92 LEU A N 1
ATOM 656 C CA . LEU A 1 92 ? -9.074 3.732 40.612 1.00 80.25 92 LEU A CA 1
ATOM 657 C C . LEU A 1 92 ? -7.801 4.161 39.868 1.00 80.25 92 LEU A C 1
ATOM 659 O O . LEU A 1 92 ? -7.862 4.498 38.683 1.00 80.25 92 LEU A O 1
ATOM 663 N N . ALA A 1 93 ? -6.639 4.095 40.519 1.00 76.69 93 ALA A N 1
ATOM 664 C CA . ALA A 1 93 ? -5.348 4.371 39.893 1.00 76.69 93 ALA A CA 1
ATOM 665 C C . ALA A 1 93 ? -5.041 3.369 38.768 1.00 76.69 93 ALA A C 1
ATOM 667 O O . ALA A 1 93 ? -4.631 3.765 37.679 1.00 76.69 93 ALA A O 1
ATOM 668 N N . ALA A 1 94 ? -5.313 2.078 38.976 1.00 77.81 94 ALA A N 1
ATOM 669 C CA . ALA A 1 94 ? -5.144 1.054 37.948 1.00 77.81 94 ALA A CA 1
ATOM 670 C C . ALA A 1 94 ? -6.099 1.256 36.757 1.00 77.81 94 ALA A C 1
ATOM 672 O O . ALA A 1 94 ? -5.675 1.130 35.607 1.00 77.81 94 ALA A O 1
ATOM 673 N N . TYR A 1 95 ? -7.364 1.612 37.007 1.00 79.56 95 TYR A N 1
ATOM 674 C CA . TYR A 1 95 ? -8.350 1.891 35.959 1.00 79.56 95 TYR A CA 1
ATOM 675 C C . TYR A 1 95 ? -7.984 3.133 35.142 1.00 79.56 95 TYR A C 1
ATOM 677 O O . TYR A 1 95 ? -7.954 3.077 33.914 1.00 79.56 95 TYR A O 1
ATOM 685 N N . THR A 1 96 ? -7.650 4.241 35.806 1.00 76.31 96 THR A N 1
ATOM 686 C CA . THR A 1 96 ? -7.245 5.487 35.135 1.00 76.31 96 THR A CA 1
ATOM 687 C C . THR A 1 96 ? -5.936 5.312 34.367 1.00 76.31 96 THR A C 1
ATOM 689 O O . THR A 1 96 ? -5.828 5.775 33.230 1.00 76.31 96 THR A O 1
ATOM 692 N N . TYR A 1 97 ? -4.970 4.565 34.909 1.00 76.06 97 TYR A N 1
ATOM 693 C CA . TYR A 1 97 ? -3.755 4.183 34.191 1.00 76.06 97 TYR A CA 1
ATOM 694 C C . TYR A 1 97 ? -4.070 3.329 32.957 1.00 76.06 97 TYR A C 1
ATOM 696 O O . TYR A 1 97 ? -3.578 3.619 31.873 1.00 76.06 97 TYR A O 1
ATOM 704 N N . ALA A 1 98 ? -4.925 2.309 33.073 1.00 75.25 98 ALA A N 1
ATOM 705 C CA . ALA A 1 98 ? -5.306 1.467 31.939 1.00 75.25 98 ALA A CA 1
ATOM 706 C C . ALA A 1 98 ? -6.098 2.237 30.865 1.00 75.25 98 ALA A C 1
ATOM 708 O O . ALA A 1 98 ? -5.874 2.019 29.675 1.00 75.25 98 ALA A O 1
ATOM 709 N N . ALA A 1 99 ? -6.986 3.149 31.267 1.00 73.69 99 ALA A N 1
ATOM 710 C CA . ALA A 1 99 ? -7.805 3.961 30.368 1.00 73.69 99 ALA A CA 1
ATOM 711 C C . ALA A 1 99 ? -7.012 5.083 29.675 1.00 73.69 99 ALA A C 1
ATOM 713 O O . ALA A 1 99 ? -7.316 5.426 28.534 1.00 73.69 99 ALA A O 1
ATOM 714 N N . SER A 1 100 ? -5.982 5.626 30.331 1.00 76.50 100 SER A N 1
ATOM 715 C CA . SER A 1 100 ? -5.086 6.646 29.759 1.00 76.50 100 SER A CA 1
ATOM 716 C C . SER A 1 100 ? -4.031 6.072 28.810 1.00 76.50 100 SER A C 1
ATOM 718 O O . SER A 1 100 ? -3.341 6.828 28.122 1.00 76.50 100 SER A O 1
ATOM 720 N N . ARG A 1 101 ? -3.899 4.740 28.721 1.00 75.81 101 ARG A N 1
ATOM 721 C CA . ARG A 1 101 ? -2.985 4.112 27.763 1.00 75.81 101 ARG A CA 1
ATOM 722 C C . ARG A 1 101 ? -3.443 4.404 26.329 1.00 75.81 101 ARG A C 1
ATOM 724 O O . ARG A 1 101 ? -4.596 4.127 25.988 1.00 75.81 101 ARG A O 1
ATOM 731 N N . PRO A 1 102 ? -2.541 4.870 25.448 1.00 76.25 102 PRO A N 1
ATOM 732 C CA . PRO A 1 102 ? -2.859 5.004 24.035 1.00 76.25 102 PRO A CA 1
ATOM 733 C C . PRO A 1 102 ? -3.258 3.639 23.473 1.00 76.25 102 PRO A C 1
ATOM 735 O O . PRO A 1 102 ? -2.589 2.627 23.710 1.00 76.25 102 PRO A O 1
ATOM 738 N N . ARG A 1 103 ? -4.374 3.605 22.739 1.00 77.19 103 ARG A N 1
ATOM 739 C CA . ARG A 1 103 ? -4.853 2.378 22.099 1.00 77.19 103 ARG A CA 1
ATOM 740 C C . ARG A 1 103 ? -3.826 1.943 21.048 1.00 77.19 103 ARG A C 1
ATOM 742 O O . ARG A 1 103 ? -3.506 2.741 20.169 1.00 77.19 103 ARG A O 1
ATOM 749 N N . PRO A 1 104 ? -3.288 0.716 21.129 1.00 80.19 104 PRO A N 1
ATOM 750 C CA . PRO A 1 104 ? -2.294 0.261 20.170 1.00 80.19 104 PRO A CA 1
ATOM 751 C C . PRO A 1 104 ? -2.917 0.142 18.774 1.00 80.19 104 PRO A C 1
ATOM 753 O O . PRO A 1 104 ? -4.010 -0.403 18.622 1.00 80.19 104 PRO A O 1
ATOM 756 N N . VAL A 1 105 ? -2.202 0.646 17.768 1.00 85.62 105 VAL A N 1
ATOM 757 C CA . VAL A 1 105 ? -2.544 0.502 16.348 1.00 85.62 105 VAL A CA 1
ATOM 758 C C . VAL A 1 105 ? -1.747 -0.668 15.785 1.00 85.62 105 VAL A C 1
ATOM 760 O O . VAL A 1 105 ? -0.544 -0.775 16.029 1.00 85.62 105 VAL A O 1
ATOM 763 N N . TYR A 1 106 ? -2.419 -1.551 15.052 1.00 87.44 106 TYR A N 1
ATOM 764 C CA . TYR A 1 106 ? -1.819 -2.751 14.480 1.00 87.44 106 TYR A CA 1
ATOM 765 C C . TYR A 1 106 ? -1.907 -2.714 12.959 1.00 87.44 106 TYR A C 1
ATOM 767 O O . TYR A 1 106 ? -2.929 -2.314 12.405 1.00 87.44 106 TYR A O 1
ATOM 775 N N . LEU A 1 107 ? -0.842 -3.165 12.297 1.00 92.06 107 LEU A N 1
ATOM 776 C CA . LEU A 1 107 ? -0.875 -3.479 10.875 1.00 92.06 107 LEU A CA 1
ATOM 777 C C . LEU A 1 107 ? -1.498 -4.866 10.719 1.00 92.06 107 LEU A C 1
ATOM 779 O O . LEU A 1 107 ? -0.923 -5.843 11.194 1.00 92.06 107 LEU A O 1
ATOM 783 N N . ILE A 1 108 ? -2.679 -4.923 10.108 1.00 90.81 108 ILE A N 1
ATOM 784 C CA . ILE A 1 108 ? -3.380 -6.187 9.856 1.00 90.81 108 ILE A CA 1
ATOM 785 C C . ILE A 1 108 ? -2.798 -6.848 8.608 1.00 90.81 108 ILE A C 1
ATOM 787 O O . ILE A 1 108 ? -2.408 -8.007 8.665 1.00 90.81 108 ILE A O 1
ATOM 791 N N . ASP A 1 109 ? -2.652 -6.081 7.526 1.00 94.12 109 ASP A N 1
ATOM 792 C CA . ASP A 1 109 ? -2.177 -6.592 6.244 1.00 94.12 109 ASP A CA 1
ATOM 793 C C . ASP A 1 109 ? -1.385 -5.566 5.441 1.00 94.12 109 ASP A C 1
ATOM 795 O O . ASP A 1 109 ? -1.495 -4.355 5.642 1.00 94.12 109 ASP A O 1
ATOM 799 N N . LEU A 1 110 ? -0.596 -6.087 4.499 1.00 94.81 110 LEU A N 1
ATOM 800 C CA . LEU A 1 110 ? 0.201 -5.317 3.555 1.00 94.81 110 LEU A CA 1
ATOM 801 C C . LEU A 1 110 ? 0.093 -5.923 2.151 1.00 94.81 110 LEU A C 1
ATOM 803 O O . LEU A 1 110 ? 0.297 -7.124 1.938 1.00 94.81 110 LEU A O 1
ATOM 807 N N . ALA A 1 111 ? -0.162 -5.064 1.171 1.00 95.38 111 ALA A N 1
ATOM 808 C CA . ALA A 1 111 ? -0.106 -5.409 -0.240 1.00 95.38 111 ALA A CA 1
ATOM 809 C C . ALA A 1 111 ? 0.823 -4.450 -0.984 1.00 95.38 111 ALA A C 1
ATOM 811 O O . ALA A 1 111 ? 0.951 -3.280 -0.628 1.00 95.38 111 ALA A O 1
ATOM 812 N N . GLY A 1 112 ? 1.465 -4.967 -2.026 1.00 93.69 112 GLY A N 1
ATOM 813 C CA . GLY A 1 112 ? 2.260 -4.192 -2.965 1.00 93.69 112 GLY A CA 1
ATOM 814 C C . GLY A 1 112 ? 1.875 -4.582 -4.382 1.00 93.69 112 GLY A C 1
ATOM 815 O O . GLY A 1 112 ? 1.537 -5.739 -4.637 1.00 93.69 112 GLY A O 1
ATOM 816 N N . TYR A 1 113 ? 1.919 -3.618 -5.295 1.00 92.00 113 TYR A N 1
ATOM 817 C CA . TYR A 1 113 ? 1.673 -3.874 -6.705 1.00 92.00 113 TYR A CA 1
ATOM 818 C C . TYR A 1 113 ? 2.947 -4.387 -7.364 1.00 92.00 113 TYR A C 1
ATOM 820 O O . TYR A 1 113 ? 4.009 -3.773 -7.244 1.00 92.00 113 TYR A O 1
ATOM 828 N N . LYS A 1 114 ? 2.828 -5.500 -8.085 1.00 90.38 114 LYS A N 1
ATOM 829 C CA . LYS A 1 114 ? 3.877 -6.008 -8.962 1.00 90.38 114 LYS A CA 1
ATOM 830 C C . LYS A 1 114 ? 3.378 -5.909 -10.396 1.00 90.38 114 LYS A C 1
ATOM 832 O O . LYS A 1 114 ? 2.403 -6.567 -10.746 1.00 90.38 114 LYS A O 1
ATOM 837 N N . ALA A 1 115 ? 4.047 -5.085 -11.195 1.00 89.38 115 ALA A N 1
ATOM 838 C CA . ALA A 1 115 ? 3.717 -4.941 -12.604 1.00 89.38 115 ALA A CA 1
ATOM 839 C C . ALA A 1 115 ? 3.968 -6.259 -13.376 1.00 89.38 115 ALA A C 1
ATOM 841 O O . ALA A 1 115 ? 4.752 -7.101 -12.923 1.00 89.38 115 ALA A O 1
ATOM 842 N N . PRO A 1 116 ? 3.313 -6.459 -14.533 1.00 89.19 116 PRO A N 1
ATOM 843 C CA . PRO A 1 116 ? 3.581 -7.596 -15.409 1.00 89.19 116 PRO A CA 1
ATOM 844 C C . PRO A 1 116 ? 5.041 -7.645 -15.878 1.00 89.19 116 PRO A C 1
ATOM 846 O O . PRO A 1 116 ? 5.707 -6.615 -15.982 1.00 89.19 116 PRO A O 1
ATOM 849 N N . ARG A 1 117 ? 5.519 -8.843 -16.248 1.00 89.00 117 ARG A N 1
ATOM 850 C CA . ARG A 1 117 ? 6.902 -9.063 -16.727 1.00 89.00 117 ARG A CA 1
ATOM 851 C C . ARG A 1 117 ? 7.274 -8.236 -17.959 1.00 89.00 117 ARG A C 1
ATOM 853 O O . ARG A 1 117 ? 8.449 -8.014 -18.217 1.00 89.00 117 ARG A O 1
ATOM 860 N N . GLU A 1 118 ? 6.291 -7.771 -18.716 1.00 89.31 118 GLU A N 1
ATOM 861 C CA . GLU A 1 118 ? 6.487 -6.897 -19.879 1.00 89.31 118 GLU A CA 1
ATOM 862 C C . GLU A 1 118 ? 7.157 -5.568 -19.500 1.00 89.31 118 GLU A C 1
ATOM 864 O O . GLU A 1 118 ? 7.934 -5.009 -20.275 1.00 89.31 118 GLU A O 1
ATOM 869 N N . HIS A 1 119 ? 6.925 -5.117 -18.266 1.00 89.12 119 HIS A N 1
ATOM 870 C CA . HIS A 1 119 ? 7.494 -3.900 -17.699 1.00 89.12 119 HIS A CA 1
ATOM 871 C C . HIS A 1 119 ? 8.887 -4.123 -17.099 1.00 89.12 119 HIS A C 1
ATOM 873 O O . HIS A 1 119 ? 9.534 -3.170 -16.664 1.00 89.12 119 HIS A O 1
ATOM 879 N N . GLU A 1 120 ? 9.355 -5.372 -17.048 1.00 91.69 120 GLU A N 1
ATOM 880 C CA . GLU A 1 120 ? 10.655 -5.737 -16.504 1.00 91.69 120 GLU A CA 1
ATOM 881 C C . GLU A 1 120 ? 11.782 -5.338 -17.473 1.00 91.69 120 GLU A C 1
ATOM 883 O O . GLU A 1 120 ? 11.763 -5.622 -18.685 1.00 91.69 120 GLU A O 1
ATOM 888 N N . ALA A 1 121 ? 12.797 -4.666 -16.934 1.00 88.69 121 ALA A N 1
ATOM 889 C CA . ALA A 1 121 ? 13.983 -4.283 -17.674 1.00 88.69 121 ALA A CA 1
ATOM 890 C C . ALA A 1 121 ? 15.262 -4.559 -16.879 1.00 88.69 121 ALA A C 1
ATOM 892 O O . ALA A 1 121 ? 15.448 -4.078 -15.759 1.00 88.69 121 ALA A O 1
ATOM 893 N N . SER A 1 122 ? 16.170 -5.298 -17.523 1.00 90.69 122 SER A N 1
ATOM 894 C CA . SER A 1 122 ? 17.550 -5.445 -17.070 1.00 90.69 122 SER A CA 1
ATOM 895 C C . SER A 1 122 ? 18.305 -4.134 -17.226 1.00 90.69 122 SER A C 1
ATOM 897 O O . SER A 1 122 ? 17.947 -3.286 -18.051 1.00 90.69 122 SER A O 1
ATOM 899 N N . ARG A 1 123 ? 19.404 -3.969 -16.489 1.00 90.12 123 ARG A N 1
ATOM 900 C CA . ARG A 1 123 ? 20.195 -2.732 -16.553 1.00 90.12 123 ARG A CA 1
ATOM 901 C C . ARG A 1 123 ? 20.707 -2.474 -17.967 1.00 90.12 123 ARG A C 1
ATOM 903 O O . ARG A 1 123 ? 20.649 -1.347 -18.456 1.00 90.12 123 ARG A O 1
ATOM 910 N N . ALA A 1 124 ? 21.141 -3.536 -18.645 1.00 89.69 124 ALA A N 1
ATOM 911 C CA . ALA A 1 124 ? 21.574 -3.482 -20.036 1.00 89.69 124 ALA A CA 1
ATOM 912 C C . ALA A 1 124 ? 20.438 -3.048 -20.976 1.00 89.69 124 ALA A C 1
ATOM 914 O O . ALA A 1 124 ? 20.644 -2.169 -21.814 1.00 89.69 124 ALA A O 1
ATOM 915 N N . LYS A 1 125 ? 19.229 -3.606 -20.804 1.00 89.75 125 LYS A N 1
ATOM 916 C CA . LYS A 1 125 ? 18.045 -3.232 -21.594 1.00 89.75 125 LYS A CA 1
ATOM 917 C C . LYS A 1 125 ? 17.676 -1.765 -21.367 1.00 89.75 125 LYS A C 1
ATOM 919 O O . LYS A 1 125 ? 17.413 -1.064 -22.339 1.00 89.75 125 LYS A O 1
ATOM 924 N N . THR A 1 126 ? 17.730 -1.280 -20.127 1.00 89.88 126 THR A N 1
ATOM 925 C CA . THR A 1 126 ? 17.448 0.122 -19.779 1.00 89.88 126 THR A CA 1
ATOM 926 C C . THR A 1 126 ? 18.464 1.085 -20.395 1.00 89.88 126 THR A C 1
ATOM 928 O O . THR A 1 126 ? 18.071 2.071 -21.013 1.00 89.88 126 THR A O 1
ATOM 931 N N . ILE A 1 127 ? 19.767 0.789 -20.303 1.00 90.12 127 ILE A N 1
ATOM 932 C CA . ILE A 1 127 ? 20.818 1.631 -20.905 1.00 90.12 127 ILE A CA 1
ATOM 933 C C . ILE A 1 127 ? 20.681 1.662 -22.431 1.00 90.12 127 ILE A C 1
ATOM 935 O O . ILE A 1 127 ? 20.744 2.733 -23.035 1.00 90.12 127 ILE A O 1
ATOM 939 N N . ALA A 1 128 ? 20.458 0.505 -23.060 1.00 90.19 128 ALA A N 1
ATOM 940 C CA . ALA A 1 128 ? 20.239 0.430 -24.501 1.00 90.19 128 ALA A CA 1
ATOM 941 C C . ALA A 1 128 ? 18.984 1.211 -24.920 1.00 90.19 128 ALA A C 1
ATOM 943 O O . ALA A 1 128 ? 19.007 1.928 -25.919 1.00 90.19 128 ALA A O 1
ATOM 944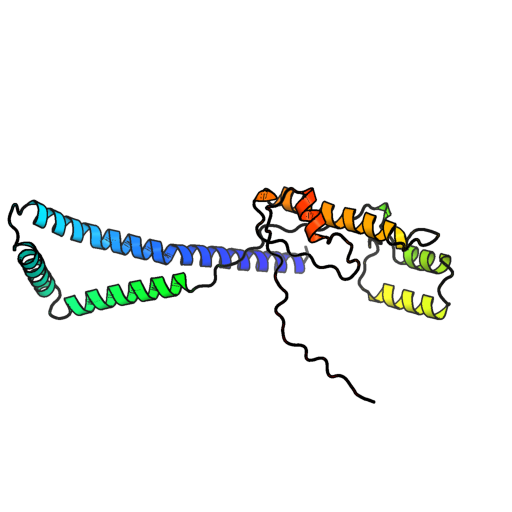 N N . HIS A 1 129 ? 17.904 1.111 -24.140 1.00 89.88 129 HIS A N 1
ATOM 945 C CA . HIS A 1 129 ? 16.670 1.848 -24.382 1.00 89.88 129 HIS A CA 1
ATOM 946 C C . HIS A 1 129 ? 16.894 3.366 -24.311 1.00 89.88 129 HIS A C 1
ATOM 948 O O . HIS A 1 129 ? 16.587 4.062 -25.276 1.00 89.88 129 HIS A O 1
ATOM 954 N N . PHE A 1 130 ? 17.515 3.883 -23.244 1.00 87.50 130 PHE A N 1
ATOM 955 C CA . PHE A 1 130 ? 17.806 5.318 -23.119 1.00 87.50 130 PHE A CA 1
ATOM 956 C C . PHE A 1 130 ? 18.728 5.843 -24.223 1.00 87.50 130 PHE A C 1
ATOM 958 O O . PHE A 1 130 ? 18.510 6.952 -24.712 1.00 87.50 130 PHE A O 1
ATOM 965 N N . GLY A 1 131 ? 19.688 5.036 -24.686 1.00 87.69 131 GLY A N 1
ATOM 966 C CA . GLY A 1 131 ? 20.514 5.381 -25.845 1.00 87.69 131 GLY A CA 1
ATOM 967 C C . GLY A 1 131 ? 19.695 5.523 -27.133 1.00 87.69 131 GLY A C 1
ATOM 968 O O . GLY A 1 131 ? 19.919 6.448 -27.910 1.00 87.69 131 GLY A O 1
ATOM 969 N N . ARG A 1 132 ? 18.692 4.658 -27.334 1.00 89.12 132 ARG A N 1
ATOM 970 C CA . ARG A 1 132 ? 17.781 4.708 -28.492 1.00 89.12 132 ARG A CA 1
ATOM 971 C C . ARG A 1 132 ? 16.781 5.859 -28.436 1.00 89.12 132 ARG A C 1
ATOM 973 O O . ARG A 1 132 ? 16.316 6.286 -29.487 1.00 89.12 132 ARG A O 1
ATOM 980 N N . CYS A 1 133 ? 16.460 6.376 -27.250 1.00 83.62 133 CYS A N 1
ATOM 981 C CA . CYS A 1 133 ? 15.571 7.531 -27.107 1.00 83.62 133 CYS A CA 1
ATOM 982 C C . CYS A 1 133 ? 16.141 8.807 -27.746 1.00 83.62 133 CYS A C 1
ATOM 984 O O . CYS A 1 133 ? 15.379 9.739 -27.992 1.00 83.62 133 CYS A O 1
ATOM 986 N N . GLY A 1 134 ? 17.460 8.882 -27.977 1.00 77.88 134 GLY A N 1
ATOM 987 C CA . GLY A 1 134 ? 18.110 9.992 -28.688 1.00 77.88 134 GLY A CA 1
ATOM 988 C C . GLY A 1 134 ? 18.058 11.347 -27.970 1.00 77.88 134 GLY A C 1
ATOM 989 O O . GLY A 1 134 ? 18.387 12.366 -28.565 1.00 77.88 134 GLY A O 1
ATOM 990 N N 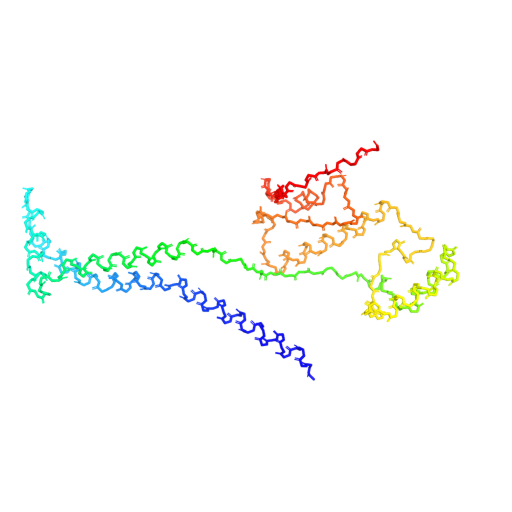. ARG A 1 135 ? 17.633 11.377 -26.699 1.00 80.06 135 ARG A N 1
ATOM 991 C CA . ARG A 1 135 ? 17.457 12.604 -25.896 1.00 80.06 135 ARG A CA 1
ATOM 992 C C . ARG A 1 135 ? 18.630 12.923 -24.966 1.00 80.06 135 ARG A C 1
ATOM 994 O O . ARG A 1 135 ? 18.617 13.968 -24.324 1.00 80.06 135 ARG A O 1
ATOM 1001 N N . PHE A 1 136 ? 19.617 12.035 -24.862 1.00 85.94 136 PHE A N 1
ATOM 1002 C CA . PHE A 1 136 ? 20.727 12.164 -23.918 1.00 85.94 136 PHE A CA 1
ATOM 1003 C C . PHE A 1 136 ? 22.059 12.313 -24.650 1.00 85.94 136 PHE A C 1
ATOM 1005 O O . PHE A 1 136 ? 22.324 11.603 -25.620 1.00 85.94 136 PHE A O 1
ATOM 1012 N N . SER A 1 137 ? 22.916 13.210 -24.157 1.00 90.94 137 SER A N 1
ATOM 1013 C CA . SER A 1 137 ? 24.308 13.293 -24.605 1.00 90.94 137 SER A CA 1
ATOM 1014 C C . SER A 1 137 ? 25.107 12.077 -24.119 1.00 90.94 137 SER A C 1
ATOM 1016 O O . SER A 1 137 ? 24.703 11.381 -23.182 1.00 90.94 137 SER A O 1
ATOM 1018 N N . GLY A 1 138 ? 26.281 11.835 -24.713 1.00 91.19 138 GLY A N 1
ATOM 1019 C CA . GLY A 1 138 ? 27.175 10.757 -24.273 1.00 91.19 138 GLY A CA 1
ATOM 1020 C C . GLY A 1 138 ? 27.579 10.873 -22.797 1.00 91.19 138 GLY A C 1
ATOM 1021 O O . GLY A 1 138 ? 27.628 9.870 -22.085 1.00 91.19 138 GLY A O 1
ATOM 1022 N N . GLU A 1 139 ? 27.783 12.098 -22.303 1.00 93.50 139 GLU A N 1
ATOM 1023 C CA . GLU A 1 139 ? 28.097 12.353 -20.894 1.00 93.50 139 GLU A CA 1
ATOM 1024 C C . GLU A 1 139 ? 26.911 12.029 -19.973 1.00 93.50 139 GLU A C 1
ATOM 1026 O O . GLU A 1 139 ? 27.081 11.334 -18.966 1.00 93.50 139 GLU A O 1
ATOM 1031 N N . SER A 1 140 ? 25.694 12.451 -20.343 1.00 93.12 140 SER A N 1
ATOM 1032 C CA . SER A 1 140 ? 24.473 12.117 -19.600 1.00 93.12 140 SER A CA 1
ATOM 1033 C C . SER A 1 140 ? 24.223 10.609 -19.570 1.00 93.12 140 SER A C 1
ATOM 1035 O O . SER A 1 140 ? 23.869 10.070 -18.522 1.00 93.12 140 SER A O 1
ATOM 1037 N N . MET A 1 141 ? 24.475 9.907 -20.678 1.00 93.12 141 MET A N 1
ATOM 1038 C CA . MET A 1 141 ? 24.370 8.447 -20.746 1.00 93.12 141 MET A CA 1
ATOM 1039 C C . MET A 1 141 ? 25.396 7.753 -19.844 1.00 93.12 141 MET A C 1
ATOM 1041 O O . MET A 1 141 ? 25.051 6.824 -19.112 1.00 93.12 141 MET A O 1
ATOM 1045 N N . ALA A 1 142 ? 26.649 8.219 -19.836 1.00 93.19 142 ALA A N 1
ATOM 1046 C CA . ALA A 1 142 ? 27.680 7.683 -18.950 1.00 93.19 142 ALA A CA 1
ATOM 1047 C C . ALA A 1 142 ? 27.328 7.905 -17.469 1.00 93.19 142 ALA A C 1
ATOM 1049 O O . ALA A 1 142 ? 27.552 7.028 -16.632 1.00 93.19 142 ALA A O 1
ATOM 1050 N N . PHE A 1 143 ? 26.741 9.056 -17.142 1.00 93.25 143 PHE A N 1
ATOM 1051 C CA . PHE A 1 143 ? 26.250 9.357 -15.802 1.00 93.25 143 PHE A CA 1
ATOM 1052 C C . PHE A 1 143 ? 25.073 8.462 -15.391 1.00 93.25 143 PHE A C 1
ATOM 1054 O O . PHE A 1 143 ? 25.129 7.847 -14.326 1.00 93.25 143 PHE A O 1
ATOM 1061 N N . GLN A 1 144 ? 24.058 8.312 -16.248 1.00 91.00 144 GLN A N 1
ATOM 1062 C CA . GLN A 1 144 ? 22.912 7.429 -16.004 1.00 91.00 144 GLN A CA 1
ATOM 1063 C C . GLN A 1 144 ? 23.337 5.973 -15.813 1.00 91.00 144 GLN A C 1
ATOM 1065 O O . GLN A 1 144 ? 22.846 5.307 -14.904 1.00 91.00 144 GLN A O 1
ATOM 1070 N N . LYS A 1 145 ? 24.298 5.489 -16.610 1.00 92.25 145 LYS A N 1
ATOM 1071 C CA . LYS A 1 145 ? 24.883 4.155 -16.440 1.00 92.25 145 LYS A CA 1
ATOM 1072 C C . LYS A 1 145 ? 25.521 3.993 -15.056 1.00 92.25 145 LYS A C 1
ATOM 1074 O O . LYS A 1 145 ? 25.172 3.057 -14.341 1.00 92.25 145 LYS A O 1
ATOM 1079 N N . ARG A 1 146 ? 26.383 4.933 -14.642 1.00 94.00 146 ARG A N 1
ATOM 1080 C CA . ARG A 1 146 ? 27.014 4.906 -13.307 1.00 94.00 146 ARG A CA 1
ATOM 1081 C C . ARG A 1 146 ? 25.985 4.949 -12.176 1.00 94.00 146 ARG A C 1
ATOM 1083 O O . ARG A 1 146 ? 26.165 4.270 -11.168 1.00 94.00 146 ARG A O 1
ATOM 1090 N N . MET A 1 147 ? 24.921 5.738 -12.325 1.00 92.94 147 MET A N 1
ATOM 1091 C CA . MET A 1 147 ? 23.815 5.769 -11.364 1.00 92.94 147 MET A CA 1
ATOM 1092 C C . MET A 1 147 ? 23.108 4.420 -11.283 1.00 92.94 147 MET A C 1
ATOM 1094 O O . MET A 1 147 ? 22.904 3.907 -10.186 1.00 92.94 147 MET A O 1
ATOM 1098 N N . LEU A 1 148 ? 22.766 3.825 -12.428 1.00 91.00 148 LEU A N 1
ATOM 1099 C CA . LEU A 1 148 ? 22.045 2.558 -12.478 1.00 91.00 148 LEU A CA 1
ATOM 1100 C C . LEU A 1 148 ? 22.858 1.421 -11.847 1.00 91.00 148 LEU A C 1
ATOM 1102 O O . LEU A 1 148 ? 22.318 0.659 -11.049 1.00 91.00 148 LEU A O 1
ATOM 1106 N N . GLU A 1 149 ? 24.163 1.361 -12.116 1.00 90.19 149 GLU A N 1
ATOM 1107 C CA . GLU A 1 149 ? 25.086 0.375 -11.534 1.00 90.19 149 GLU A CA 1
ATOM 1108 C C . GLU A 1 149 ? 25.234 0.514 -10.010 1.00 90.19 149 GLU A C 1
ATOM 1110 O O . GLU A 1 149 ? 25.454 -0.479 -9.319 1.00 90.19 149 GLU A O 1
ATOM 1115 N N . ARG A 1 150 ? 25.075 1.728 -9.467 1.00 93.19 150 ARG A N 1
ATOM 1116 C CA . ARG A 1 150 ? 25.213 2.024 -8.027 1.00 93.19 150 ARG A CA 1
ATOM 1117 C C . ARG A 1 150 ? 23.884 2.129 -7.275 1.00 93.19 150 ARG A C 1
ATOM 1119 O O . ARG A 1 150 ? 23.889 2.299 -6.062 1.00 93.19 150 ARG A O 1
ATOM 1126 N N . SER A 1 151 ? 22.756 2.021 -7.971 1.00 91.62 151 SER A N 1
ATOM 1127 C CA . SER A 1 151 ? 21.412 2.212 -7.405 1.00 91.62 151 SER A CA 1
ATOM 1128 C C . SER A 1 151 ? 20.932 1.073 -6.496 1.00 91.62 151 SER A C 1
ATOM 1130 O O . SER A 1 151 ? 19.931 1.226 -5.802 1.00 91.62 151 SER A O 1
ATOM 1132 N N . GLY A 1 152 ? 21.600 -0.086 -6.524 1.00 91.62 152 GLY A N 1
ATOM 1133 C CA . GLY A 1 152 ? 21.134 -1.298 -5.842 1.00 91.62 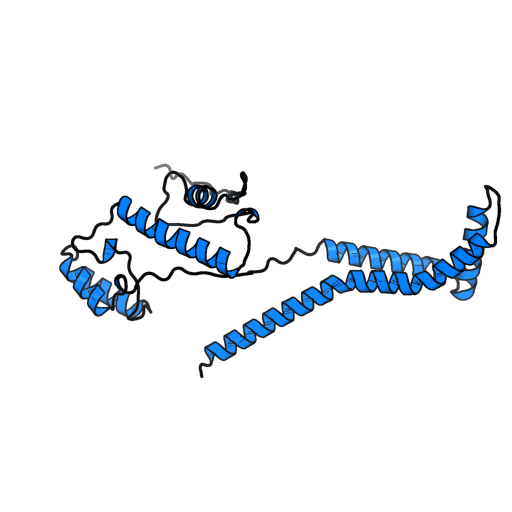152 GLY A CA 1
ATOM 1134 C C . GLY A 1 152 ? 19.934 -1.982 -6.516 1.00 91.62 152 GLY A C 1
ATOM 1135 O O . GLY A 1 152 ? 19.444 -2.983 -6.000 1.00 91.62 152 GLY A O 1
ATOM 1136 N N . LEU A 1 153 ? 19.470 -1.490 -7.672 1.00 90.19 153 LEU A N 1
ATOM 1137 C CA . LEU A 1 153 ? 18.374 -2.092 -8.437 1.00 90.19 153 LEU A CA 1
ATOM 1138 C C . LEU A 1 153 ? 18.810 -3.415 -9.074 1.00 90.19 153 LEU A C 1
ATOM 1140 O O . LEU A 1 153 ? 19.889 -3.487 -9.662 1.00 90.19 153 LEU A O 1
ATOM 1144 N N . GLY A 1 154 ? 17.981 -4.455 -8.971 1.00 89.00 154 GLY A N 1
ATOM 1145 C CA . GLY A 1 154 ? 18.240 -5.761 -9.585 1.00 89.00 154 GLY A CA 1
ATOM 1146 C C . GLY A 1 154 ? 17.936 -5.794 -11.088 1.00 89.00 154 GLY A C 1
ATOM 1147 O O . GLY A 1 154 ? 17.333 -4.873 -11.634 1.00 89.00 154 GLY A O 1
ATOM 1148 N N . GLU A 1 155 ? 18.303 -6.889 -11.755 1.00 91.81 155 GLU A N 1
ATOM 1149 C CA . GLU A 1 155 ? 18.055 -7.084 -13.198 1.00 91.81 155 GLU A CA 1
ATOM 1150 C C . GLU A 1 155 ? 16.569 -7.296 -13.559 1.00 91.81 155 GLU A C 1
ATOM 1152 O O . GLU A 1 155 ? 16.218 -7.261 -14.732 1.00 91.81 155 GLU A O 1
ATOM 1157 N N . ALA A 1 156 ? 15.702 -7.476 -12.557 1.00 90.62 156 ALA A N 1
ATOM 1158 C CA . ALA A 1 156 ? 14.256 -7.659 -12.700 1.00 90.62 156 ALA A CA 1
ATOM 1159 C C . ALA A 1 156 ? 13.459 -6.416 -12.242 1.00 90.62 156 ALA A C 1
ATOM 1161 O O . ALA A 1 156 ? 12.397 -6.511 -11.616 1.00 90.62 156 ALA A O 1
ATOM 1162 N N . THR A 1 157 ? 14.011 -5.223 -12.478 1.00 91.25 157 THR A N 1
ATOM 1163 C CA . THR A 1 157 ? 13.381 -3.957 -12.078 1.00 91.25 157 THR A CA 1
ATOM 1164 C C . THR A 1 157 ? 12.295 -3.567 -13.077 1.00 91.25 157 THR A C 1
ATOM 1166 O O . THR A 1 157 ? 12.504 -3.662 -14.283 1.00 91.25 157 THR A O 1
ATOM 1169 N N . HIS A 1 158 ? 11.132 -3.132 -12.587 1.00 92.12 158 HIS A N 1
ATOM 1170 C CA . HIS A 1 158 ? 10.002 -2.765 -13.444 1.00 92.12 158 HIS A CA 1
ATOM 1171 C C . HIS A 1 158 ? 9.969 -1.252 -13.678 1.00 92.12 158 HIS A C 1
ATOM 1173 O O . HIS A 1 158 ? 10.164 -0.477 -12.739 1.00 92.12 158 HIS A O 1
ATOM 1179 N N . PHE A 1 159 ? 9.694 -0.840 -14.913 1.00 90.12 159 PHE A N 1
ATOM 1180 C CA . PHE A 1 159 ? 9.526 0.560 -15.297 1.00 90.12 159 PHE A CA 1
ATOM 1181 C C . PHE A 1 159 ? 8.108 0.814 -15.838 1.00 90.12 159 PHE A C 1
ATOM 1183 O O . PHE A 1 159 ? 7.517 -0.076 -16.449 1.00 90.12 159 PHE A O 1
ATOM 1190 N N . PRO A 1 160 ? 7.554 2.025 -15.648 1.00 89.00 160 PRO A N 1
ATOM 1191 C CA . PRO A 1 160 ? 6.316 2.437 -16.309 1.00 89.00 160 PRO A CA 1
ATOM 1192 C C . PRO A 1 160 ? 6.411 2.266 -17.827 1.00 89.00 160 PRO A C 1
ATOM 1194 O O . PRO A 1 160 ? 7.460 2.571 -18.403 1.00 89.00 160 PRO A O 1
ATOM 1197 N N . THR A 1 161 ? 5.319 1.857 -18.485 1.00 87.31 161 THR A N 1
ATOM 1198 C CA . THR A 1 161 ? 5.292 1.680 -19.952 1.00 87.31 161 THR A CA 1
ATOM 1199 C C . THR A 1 161 ? 5.726 2.949 -20.670 1.00 87.31 161 THR A C 1
ATOM 1201 O O . THR A 1 161 ? 6.486 2.893 -21.633 1.00 87.31 161 THR A O 1
ATOM 1204 N N . SER A 1 162 ? 5.317 4.100 -20.133 1.00 88.25 162 SER A N 1
ATOM 1205 C CA . SER A 1 162 ? 5.670 5.429 -20.630 1.00 88.25 162 SER A CA 1
ATOM 1206 C C . SER A 1 162 ? 7.176 5.670 -20.767 1.00 88.25 162 SER A C 1
ATOM 1208 O O . SER A 1 162 ? 7.582 6.447 -21.628 1.00 88.25 162 SER A O 1
ATOM 1210 N N . LEU A 1 163 ? 8.003 5.012 -19.945 1.00 87.69 163 LEU A N 1
ATOM 1211 C CA . LEU A 1 163 ? 9.463 5.146 -19.949 1.00 87.69 163 LEU A CA 1
ATOM 1212 C C . LEU A 1 163 ? 10.191 4.090 -20.781 1.00 87.69 163 LEU A C 1
ATOM 1214 O O . LEU A 1 163 ? 11.373 4.284 -21.051 1.00 87.69 163 LEU A O 1
ATOM 1218 N N . ILE A 1 164 ? 9.529 2.989 -21.140 1.00 87.69 164 ILE A N 1
ATOM 1219 C CA . ILE A 1 164 ? 10.127 1.879 -21.903 1.00 87.69 164 ILE A CA 1
ATOM 1220 C C . ILE A 1 164 ? 9.545 1.734 -23.316 1.00 87.69 164 ILE A C 1
ATOM 1222 O O . ILE A 1 164 ? 10.004 0.884 -24.084 1.00 87.69 164 ILE A O 1
ATOM 1226 N N . SER A 1 165 ? 8.566 2.563 -23.685 1.00 86.25 165 SER A N 1
ATOM 1227 C CA . SER A 1 165 ? 8.030 2.667 -25.042 1.00 86.25 165 SER A CA 1
ATOM 1228 C C . SER A 1 165 ? 8.928 3.521 -25.944 1.00 86.25 165 SER A C 1
ATOM 1230 O O . SER A 1 165 ? 9.562 4.475 -25.497 1.00 86.25 165 SER A O 1
ATOM 1232 N N . LEU A 1 166 ? 8.971 3.200 -27.242 1.00 85.75 166 LEU A N 1
ATOM 1233 C CA . LEU A 1 166 ? 9.578 4.052 -28.270 1.00 85.75 166 LEU A CA 1
ATOM 1234 C C . LEU A 1 166 ? 8.501 4.442 -29.296 1.00 85.75 166 LEU A C 1
ATOM 1236 O O . LEU A 1 166 ? 7.981 3.548 -29.962 1.00 85.75 166 LEU A O 1
ATOM 1240 N N . PRO A 1 167 ? 8.179 5.740 -29.453 1.00 85.38 167 PRO A N 1
ATOM 1241 C CA . PRO A 1 167 ? 8.699 6.875 -28.686 1.00 85.38 167 PRO A CA 1
ATOM 1242 C C . PRO A 1 167 ? 8.253 6.858 -27.209 1.00 85.38 167 PRO A C 1
ATOM 1244 O O . PRO A 1 167 ? 7.237 6.263 -26.850 1.00 85.38 167 PRO A O 1
ATOM 1247 N N . VAL A 1 168 ? 9.031 7.524 -26.352 1.00 87.12 168 VAL A N 1
ATOM 1248 C CA . VAL A 1 168 ? 8.706 7.727 -24.928 1.00 87.12 168 VAL A CA 1
ATOM 1249 C C . VAL A 1 168 ? 7.457 8.608 -24.818 1.00 87.12 168 VAL A C 1
ATOM 1251 O O . VAL A 1 168 ? 7.487 9.758 -25.269 1.00 87.12 168 VAL A O 1
ATOM 1254 N N . ASP A 1 169 ? 6.391 8.091 -24.198 1.00 86.88 169 ASP A N 1
ATOM 1255 C CA . ASP A 1 169 ? 5.103 8.782 -24.020 1.00 86.88 169 ASP A CA 1
ATOM 1256 C C . ASP A 1 169 ? 4.816 9.069 -22.539 1.00 86.88 169 ASP A C 1
ATOM 1258 O O . ASP A 1 169 ? 4.170 8.296 -21.830 1.00 86.88 169 ASP A O 1
ATOM 1262 N N . MET A 1 170 ? 5.282 10.231 -22.084 1.00 85.38 170 MET A N 1
ATOM 1263 C CA . MET A 1 170 ? 5.101 10.731 -20.716 1.00 85.38 170 MET A CA 1
ATOM 1264 C C . MET A 1 170 ? 3.908 11.693 -20.599 1.00 85.38 170 MET A C 1
ATOM 1266 O O . MET A 1 170 ? 3.982 12.696 -19.886 1.00 85.38 170 MET A O 1
ATOM 1270 N N . CYS A 1 171 ? 2.818 11.445 -21.328 1.00 89.75 171 CYS A N 1
ATOM 1271 C CA . CYS A 1 171 ? 1.613 12.259 -21.210 1.00 89.75 171 CYS A CA 1
ATOM 1272 C C . CYS A 1 171 ? 0.809 11.956 -19.929 1.00 89.75 171 CYS A C 1
ATOM 1274 O O . CYS A 1 171 ? 0.976 10.938 -19.256 1.00 89.75 171 CYS A O 1
ATOM 1276 N N . LEU A 1 172 ? -0.126 12.849 -19.589 1.00 88.62 172 LEU A N 1
ATOM 1277 C CA . LEU A 1 172 ? -0.989 12.676 -18.412 1.00 88.62 172 LEU A CA 1
ATOM 1278 C C . LEU A 1 172 ? -1.888 11.437 -18.504 1.00 88.62 172 LEU A C 1
ATOM 1280 O O . LEU A 1 172 ? -2.252 10.870 -17.475 1.00 88.62 172 LEU A O 1
ATOM 1284 N N . ARG A 1 173 ? -2.251 11.016 -19.720 1.00 90.44 173 ARG A N 1
ATOM 1285 C CA . ARG A 1 173 ? -3.093 9.840 -19.949 1.00 90.44 173 ARG A CA 1
ATOM 1286 C C . ARG A 1 173 ? -2.370 8.562 -19.521 1.00 90.44 173 ARG A C 1
ATOM 1288 O O . ARG A 1 173 ? -2.906 7.839 -18.686 1.00 90.44 173 ARG A O 1
ATOM 1295 N N . THR A 1 174 ? -1.148 8.333 -20.010 1.00 89.31 174 THR A N 1
ATOM 1296 C CA . THR A 1 174 ? -0.349 7.151 -19.642 1.00 89.31 174 THR A CA 1
ATOM 1297 C C . THR A 1 174 ? -0.020 7.151 -18.152 1.00 89.31 174 THR A C 1
ATOM 1299 O O . THR A 1 174 ? -0.198 6.141 -17.477 1.00 89.31 174 THR A O 1
ATOM 1302 N N . ALA A 1 175 ? 0.341 8.308 -17.587 1.00 89.38 175 ALA A N 1
ATOM 1303 C CA . ALA A 1 175 ? 0.563 8.444 -16.147 1.00 89.38 175 ALA A CA 1
ATOM 1304 C C . ALA A 1 175 ? -0.684 8.083 -15.316 1.00 89.38 175 ALA A C 1
ATOM 1306 O O . ALA A 1 175 ? -0.568 7.474 -14.248 1.00 89.38 175 ALA A O 1
ATOM 1307 N N . ARG A 1 176 ? -1.882 8.444 -15.796 1.00 89.75 176 ARG A N 1
ATOM 1308 C CA . ARG A 1 176 ? -3.152 8.126 -15.135 1.00 89.75 176 ARG 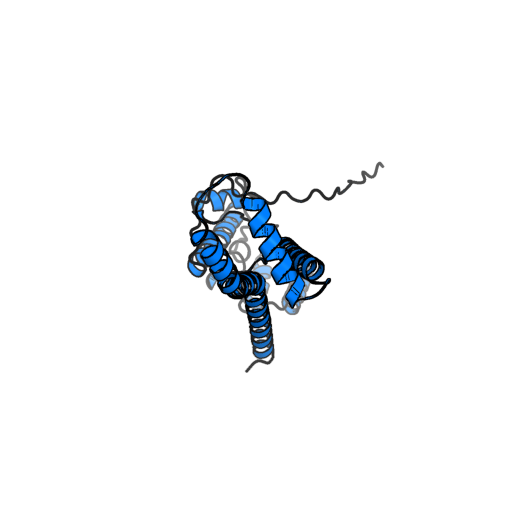A CA 1
ATOM 1309 C C . ARG A 1 176 ? -3.488 6.640 -15.222 1.00 89.75 176 ARG A C 1
ATOM 1311 O O . ARG A 1 176 ? -3.873 6.070 -14.206 1.00 89.75 176 ARG A O 1
ATOM 1318 N N . GLU A 1 177 ? -3.336 6.031 -16.395 1.00 90.12 177 GLU A N 1
ATOM 1319 C CA . GLU A 1 177 ? -3.568 4.597 -16.622 1.00 90.12 177 GLU A CA 1
ATOM 1320 C C . GLU A 1 177 ? -2.680 3.742 -15.703 1.00 90.12 177 GLU A C 1
ATOM 1322 O O . GLU A 1 177 ? -3.190 2.909 -14.951 1.00 90.12 177 GLU A O 1
ATOM 1327 N N . GLU A 1 178 ? -1.377 4.029 -15.666 1.00 89.75 178 GLU A N 1
ATOM 1328 C CA . GLU A 1 178 ? -0.403 3.342 -14.804 1.00 89.75 178 GLU A CA 1
ATOM 1329 C C . GLU A 1 178 ? -0.721 3.534 -13.317 1.00 89.75 178 GLU A C 1
ATOM 1331 O O . GLU A 1 178 ? -0.778 2.575 -12.545 1.00 89.75 178 GLU A O 1
ATOM 1336 N N . SER A 1 179 ? -0.999 4.775 -12.903 1.00 91.44 179 SER A N 1
ATOM 1337 C CA . SER A 1 179 ? -1.362 5.064 -11.513 1.00 91.44 179 SER A CA 1
ATOM 1338 C C . SER A 1 179 ? -2.632 4.321 -11.106 1.00 91.44 179 SER A C 1
ATOM 1340 O O . SER A 1 179 ? -2.698 3.777 -10.010 1.00 91.44 179 SER A O 1
ATOM 1342 N N . HIS A 1 180 ? -3.642 4.261 -11.977 1.00 91.75 180 HIS A N 1
ATOM 1343 C CA . HIS A 1 180 ? -4.868 3.516 -11.707 1.00 91.75 180 HIS A CA 1
ATOM 1344 C C . HIS A 1 180 ? -4.585 2.019 -11.535 1.00 91.75 180 HIS A C 1
ATOM 1346 O O . HIS A 1 180 ? -5.073 1.429 -10.571 1.00 91.75 180 HIS A O 1
ATOM 1352 N N . ALA A 1 181 ? -3.786 1.415 -12.418 1.00 91.81 181 ALA A N 1
ATOM 1353 C CA . ALA A 1 181 ? -3.423 0.003 -12.317 1.00 91.81 181 ALA A CA 1
ATOM 1354 C C . ALA A 1 181 ? -2.728 -0.311 -10.982 1.00 91.81 181 ALA A C 1
ATOM 1356 O O . ALA A 1 181 ? -3.131 -1.237 -10.277 1.00 91.81 181 ALA A O 1
ATOM 1357 N N . VAL A 1 182 ? -1.756 0.519 -10.587 1.00 92.81 182 VAL A N 1
ATOM 1358 C CA . VAL A 1 182 ? -1.038 0.381 -9.313 1.00 92.81 182 VAL A CA 1
ATOM 1359 C C . VAL A 1 182 ? -1.989 0.533 -8.129 1.00 92.81 182 VAL A C 1
ATOM 1361 O O . VAL A 1 182 ? -2.060 -0.342 -7.270 1.00 92.81 182 VAL A O 1
ATOM 1364 N N . ILE A 1 183 ? -2.727 1.641 -8.069 1.00 94.25 183 ILE A N 1
ATOM 1365 C CA . ILE A 1 183 ? -3.546 2.002 -6.907 1.00 94.25 183 ILE A CA 1
ATOM 1366 C C . ILE A 1 183 ? -4.642 0.968 -6.683 1.00 94.25 183 ILE A C 1
ATOM 1368 O O . ILE A 1 183 ? -4.781 0.455 -5.575 1.00 94.25 183 ILE A O 1
ATOM 1372 N N . PHE A 1 184 ? -5.402 0.646 -7.728 1.00 94.75 184 PHE A N 1
ATOM 1373 C CA . PHE A 1 184 ? -6.505 -0.297 -7.604 1.00 94.75 184 PHE A CA 1
ATOM 1374 C C . PHE A 1 184 ? -6.001 -1.723 -7.400 1.00 94.75 184 PHE A C 1
ATOM 1376 O O . PHE A 1 184 ? -6.542 -2.422 -6.554 1.00 94.75 184 PHE A O 1
ATOM 1383 N N . GLY A 1 185 ? -4.890 -2.113 -8.034 1.00 94.75 185 GLY A N 1
ATOM 1384 C CA . GLY A 1 185 ? -4.266 -3.410 -7.777 1.00 94.75 185 GLY A CA 1
ATOM 1385 C C . GLY A 1 185 ? -3.821 -3.591 -6.319 1.00 94.75 185 GLY A C 1
ATOM 1386 O O . GLY A 1 185 ? -4.020 -4.662 -5.749 1.00 94.75 185 GLY A O 1
ATOM 1387 N N . VAL A 1 186 ? -3.264 -2.552 -5.677 1.00 96.00 186 VAL A N 1
ATOM 1388 C CA . VAL A 1 186 ? -2.920 -2.608 -4.241 1.00 96.00 186 VAL A CA 1
ATOM 1389 C C . VAL A 1 186 ? -4.171 -2.679 -3.370 1.00 96.00 186 VAL A C 1
ATOM 1391 O O . VAL A 1 186 ? -4.203 -3.472 -2.428 1.00 96.00 186 VAL A O 1
ATOM 1394 N N . VAL A 1 187 ? -5.178 -1.847 -3.650 1.00 95.50 187 VAL A N 1
ATOM 1395 C CA . VAL A 1 187 ? -6.396 -1.786 -2.829 1.00 95.50 187 VAL A CA 1
ATOM 1396 C C . VAL A 1 187 ? -7.193 -3.090 -2.931 1.00 95.50 187 VAL A C 1
ATOM 1398 O O . VAL A 1 187 ? -7.605 -3.622 -1.903 1.00 95.50 187 VAL A O 1
ATOM 1401 N N . ASP A 1 188 ? -7.331 -3.656 -4.130 1.00 95.12 188 ASP A N 1
ATOM 1402 C CA . ASP A 1 188 ? -7.967 -4.960 -4.347 1.00 95.12 188 ASP A CA 1
ATOM 1403 C C . ASP A 1 188 ? -7.264 -6.048 -3.525 1.00 95.12 188 ASP A C 1
ATOM 1405 O O . ASP A 1 188 ? -7.897 -6.790 -2.772 1.00 95.12 188 ASP A O 1
ATOM 1409 N N . GLU A 1 189 ? -5.935 -6.107 -3.606 1.00 95.69 189 GLU A N 1
ATOM 1410 C CA . GLU A 1 189 ? -5.148 -7.142 -2.942 1.00 95.69 189 GLU A CA 1
ATOM 1411 C C . GLU A 1 189 ? -5.148 -7.006 -1.411 1.00 95.69 189 GLU A C 1
ATOM 1413 O O . GLU A 1 189 ? -5.204 -8.019 -0.710 1.00 95.69 189 GLU A O 1
ATOM 1418 N N . VAL A 1 190 ? -5.106 -5.785 -0.863 1.00 96.00 190 VAL A N 1
ATOM 1419 C CA . VAL A 1 190 ? -5.128 -5.588 0.598 1.00 96.00 190 VAL A CA 1
ATOM 1420 C C . VAL A 1 190 ? -6.508 -5.867 1.188 1.00 96.00 190 VAL A C 1
ATOM 1422 O O . VAL A 1 190 ? -6.597 -6.489 2.247 1.00 96.00 190 VAL A O 1
ATOM 1425 N N . LEU A 1 191 ? -7.589 -5.473 0.506 1.00 94.75 191 LEU A N 1
ATOM 1426 C CA . LEU A 1 191 ? -8.953 -5.789 0.939 1.00 94.75 191 LEU A CA 1
ATOM 1427 C C . LEU A 1 191 ? -9.193 -7.300 0.881 1.00 94.75 191 LEU A C 1
ATOM 1429 O O . LEU A 1 191 ? -9.718 -7.882 1.828 1.00 94.75 191 LEU A O 1
ATOM 1433 N N . ARG A 1 192 ? -8.707 -7.960 -0.177 1.00 94.69 192 ARG A N 1
ATOM 1434 C CA . ARG A 1 192 ? -8.780 -9.417 -0.323 1.00 94.69 192 ARG A CA 1
ATOM 1435 C C . ARG A 1 192 ? -8.005 -10.161 0.768 1.00 94.69 192 ARG A C 1
ATOM 1437 O O . ARG A 1 192 ? -8.513 -11.146 1.290 1.00 94.69 192 ARG A O 1
ATOM 1444 N N . LYS A 1 193 ? -6.785 -9.724 1.103 1.00 94.31 193 LYS A N 1
ATOM 1445 C CA . LYS A 1 193 ? -5.958 -10.348 2.155 1.00 94.31 193 LYS A CA 1
ATOM 1446 C C . LYS A 1 193 ? -6.536 -10.153 3.553 1.00 94.31 193 LYS A C 1
ATOM 1448 O O . LYS A 1 193 ? -6.619 -11.116 4.306 1.00 94.31 193 LYS A O 1
ATOM 1453 N N . SER A 1 194 ? -6.968 -8.929 3.850 1.00 93.06 194 SER A N 1
ATOM 1454 C CA . SER A 1 194 ? -7.492 -8.571 5.170 1.00 93.06 194 SER A CA 1
ATOM 1455 C C . SER A 1 194 ? -8.897 -9.090 5.442 1.00 93.06 194 SER A C 1
ATOM 1457 O O . SER A 1 194 ? -9.285 -9.202 6.604 1.00 93.06 194 SER A O 1
ATOM 1459 N N . GLY A 1 195 ? -9.678 -9.380 4.396 1.00 92.62 195 GLY A N 1
ATOM 1460 C CA . GLY A 1 195 ? -11.087 -9.753 4.526 1.00 92.62 195 GLY A CA 1
ATOM 1461 C C . GLY A 1 195 ? -11.973 -8.618 5.052 1.00 92.62 195 GLY A C 1
ATOM 1462 O O . GLY A 1 195 ? -13.124 -8.856 5.411 1.00 92.62 195 GLY A O 1
ATOM 1463 N N . VAL A 1 196 ? -11.451 -7.389 5.118 1.00 91.94 196 VAL A N 1
ATOM 1464 C CA . VAL A 1 196 ? -12.184 -6.208 5.578 1.00 91.94 196 VAL A CA 1
ATOM 1465 C C . VAL A 1 196 ? -13.035 -5.675 4.432 1.00 91.94 196 VAL A C 1
ATOM 1467 O O . VAL A 1 196 ? -12.533 -5.429 3.333 1.00 91.94 196 VAL A O 1
ATOM 1470 N N . ALA A 1 197 ? -14.324 -5.453 4.685 1.00 91.75 197 ALA A N 1
ATOM 1471 C CA . ALA A 1 197 ? -15.185 -4.798 3.713 1.00 91.75 197 ALA A CA 1
ATOM 1472 C C . ALA A 1 197 ? -14.743 -3.340 3.522 1.00 91.75 197 ALA A C 1
ATOM 1474 O O . ALA A 1 197 ? -14.488 -2.624 4.489 1.00 91.75 197 ALA A O 1
ATOM 1475 N N . ALA A 1 198 ? -14.709 -2.857 2.277 1.00 92.19 198 ALA A N 1
ATOM 1476 C CA . ALA A 1 198 ? -14.334 -1.470 1.988 1.00 92.19 198 ALA A CA 1
ATOM 1477 C C . ALA A 1 198 ? -15.211 -0.444 2.739 1.00 92.19 198 ALA A C 1
ATOM 1479 O O . ALA A 1 198 ? -14.730 0.615 3.138 1.00 92.19 198 ALA A O 1
ATOM 1480 N N . ALA A 1 199 ? -16.478 -0.785 2.993 1.00 90.69 199 ALA A N 1
ATOM 1481 C CA . ALA A 1 199 ? -17.409 0.027 3.772 1.00 90.69 199 ALA A CA 1
ATOM 1482 C C . ALA A 1 199 ? -17.034 0.161 5.263 1.00 90.69 199 ALA A C 1
ATOM 1484 O O . ALA A 1 199 ? -17.538 1.064 5.928 1.00 90.69 199 ALA A O 1
ATOM 1485 N N . ASP A 1 200 ? -16.156 -0.687 5.802 1.00 91.12 200 ASP A N 1
ATOM 1486 C CA . ASP A 1 200 ? -15.696 -0.619 7.197 1.00 91.12 200 ASP A CA 1
ATOM 1487 C C . ASP A 1 200 ? -14.405 0.199 7.364 1.00 91.12 200 ASP A C 1
ATOM 1489 O O . ASP A 1 200 ? -13.951 0.450 8.483 1.00 91.12 200 ASP A O 1
ATOM 1493 N N . VAL A 1 201 ? -13.822 0.677 6.261 1.00 91.62 201 VAL A N 1
ATOM 1494 C CA . VAL A 1 201 ? -12.643 1.548 6.283 1.00 91.62 201 VAL A CA 1
ATOM 1495 C C . VAL A 1 201 ? -13.055 2.967 6.684 1.00 91.62 201 VAL A C 1
ATOM 1497 O O . VAL A 1 201 ? -13.734 3.669 5.939 1.00 91.62 201 VAL A O 1
ATOM 1500 N N . GLY A 1 202 ? -12.624 3.408 7.871 1.00 90.31 202 GLY A N 1
ATOM 1501 C CA . GLY A 1 202 ? -12.954 4.740 8.399 1.00 90.31 202 GLY A CA 1
ATOM 1502 C C . GLY A 1 202 ? -12.003 5.869 7.978 1.00 90.31 202 GLY A C 1
ATOM 1503 O O . GLY A 1 202 ? -12.401 7.032 7.958 1.00 90.31 202 GLY A O 1
ATOM 1504 N N . VAL A 1 203 ? -10.746 5.550 7.653 1.00 91.19 203 VAL A N 1
ATOM 1505 C CA . VAL A 1 203 ? -9.710 6.533 7.291 1.00 91.19 203 VAL A CA 1
ATOM 1506 C C . VAL A 1 203 ? -8.895 5.997 6.120 1.00 91.19 203 VAL A C 1
ATOM 1508 O O . VAL A 1 203 ? -8.368 4.889 6.188 1.00 91.19 203 VAL A O 1
ATOM 1511 N N . LEU A 1 204 ? -8.759 6.809 5.071 1.00 92.44 204 LEU A N 1
ATOM 1512 C CA . LEU A 1 204 ? -7.921 6.533 3.909 1.00 92.44 204 LEU A CA 1
ATOM 1513 C C . LEU A 1 204 ? -6.837 7.604 3.812 1.00 92.44 204 LEU A C 1
ATOM 1515 O O . LEU A 1 204 ? -7.128 8.795 3.696 1.00 92.44 204 LEU A O 1
ATOM 1519 N N . ILE A 1 205 ? -5.581 7.168 3.833 1.00 92.00 205 ILE A N 1
ATOM 1520 C CA . ILE A 1 205 ? -4.418 8.034 3.654 1.00 92.00 205 ILE A CA 1
ATOM 1521 C C . ILE A 1 205 ? -3.773 7.665 2.326 1.00 92.00 205 ILE A C 1
ATOM 1523 O O . ILE A 1 205 ? -3.325 6.536 2.146 1.00 92.00 205 ILE A O 1
ATOM 1527 N N . PHE A 1 206 ? -3.721 8.625 1.408 1.00 91.38 206 PHE A N 1
ATOM 1528 C CA . PHE A 1 206 ? -3.080 8.463 0.112 1.00 91.38 206 PHE A CA 1
ATOM 1529 C C . PHE A 1 206 ? -1.985 9.517 -0.057 1.00 91.38 206 PHE A C 1
ATOM 1531 O O . PHE A 1 206 ? -2.216 10.698 0.198 1.00 91.38 206 PHE A O 1
ATOM 1538 N N . ASN A 1 207 ? -0.801 9.097 -0.498 1.00 91.88 207 ASN A N 1
ATOM 1539 C CA . ASN A 1 207 ? 0.316 9.984 -0.803 1.00 91.88 207 ASN A CA 1
ATOM 1540 C C . ASN A 1 207 ? 0.833 9.670 -2.210 1.00 91.88 207 ASN A C 1
ATOM 1542 O O . ASN A 1 207 ? 1.042 8.509 -2.554 1.00 91.88 207 ASN A O 1
ATOM 1546 N N . SER A 1 208 ? 1.037 10.714 -3.007 1.00 87.62 208 SER A N 1
ATOM 1547 C CA . SER A 1 208 ? 1.741 10.640 -4.281 1.00 87.62 208 SER A CA 1
ATOM 1548 C C . SER A 1 208 ? 2.499 11.940 -4.513 1.00 87.62 208 SER A C 1
ATOM 1550 O O . SER A 1 208 ? 1.963 13.025 -4.293 1.00 87.62 208 SER A O 1
ATOM 1552 N N . SER A 1 209 ? 3.737 11.825 -4.988 1.00 85.56 209 SER A N 1
ATOM 1553 C CA . SER A 1 209 ? 4.542 12.940 -5.498 1.00 85.56 209 SER A CA 1
ATOM 1554 C C . SER A 1 209 ? 4.560 13.008 -7.028 1.00 85.56 209 SER A C 1
ATOM 1556 O O . SER A 1 209 ? 5.062 13.978 -7.587 1.00 85.56 209 SER A O 1
ATOM 1558 N N . LEU A 1 210 ? 4.027 11.986 -7.709 1.00 79.75 210 LEU A N 1
ATOM 1559 C CA . LEU A 1 210 ? 4.134 11.825 -9.162 1.00 79.75 210 LEU A CA 1
ATOM 1560 C C . LEU A 1 210 ? 2.943 12.416 -9.918 1.00 79.75 210 LEU A C 1
ATOM 1562 O O . LEU A 1 210 ? 3.102 12.913 -11.029 1.00 79.75 210 LEU A O 1
ATOM 1566 N N . LEU A 1 211 ? 1.745 12.346 -9.336 1.00 83.12 211 LEU A N 1
ATOM 1567 C CA . LEU A 1 211 ? 0.515 12.798 -9.981 1.00 83.12 211 LEU A CA 1
ATOM 1568 C C . LEU A 1 211 ? -0.484 13.290 -8.931 1.00 83.12 211 LEU A C 1
ATOM 1570 O O . LEU A 1 211 ? -0.620 12.694 -7.865 1.00 83.12 211 LEU A O 1
ATOM 1574 N N . SER A 1 212 ? -1.199 14.370 -9.242 1.00 85.38 212 SER A N 1
ATOM 1575 C CA . SER A 1 212 ? -2.299 14.910 -8.432 1.00 85.38 212 SER A CA 1
ATOM 1576 C C . SER A 1 212 ? -3.490 15.201 -9.348 1.00 85.38 212 SER A C 1
ATOM 1578 O O . SER A 1 212 ? -3.651 16.335 -9.796 1.00 85.38 212 SER A O 1
ATOM 1580 N N . PRO A 1 213 ? -4.271 14.171 -9.723 1.00 84.00 213 PRO A N 1
ATOM 1581 C CA . PRO A 1 213 ? -5.365 14.337 -10.668 1.00 84.00 213 PRO A CA 1
ATOM 1582 C C . PRO A 1 213 ? -6.568 15.031 -10.017 1.00 84.00 213 PRO A C 1
ATOM 1584 O O . PRO A 1 213 ? -6.739 15.003 -8.796 1.00 84.00 213 PRO A O 1
ATOM 1587 N N . THR A 1 214 ? -7.435 15.588 -10.862 1.00 83.62 214 THR A N 1
ATOM 1588 C CA . THR A 1 214 ? -8.788 16.010 -10.482 1.00 83.62 214 THR A CA 1
ATOM 1589 C C . THR A 1 214 ? -9.788 15.053 -11.137 1.00 83.62 214 THR A C 1
ATOM 1591 O O . THR A 1 214 ? -9.795 14.948 -12.368 1.00 83.62 214 THR A O 1
ATOM 1594 N N . PRO A 1 215 ? -10.629 14.339 -10.366 1.00 85.38 215 PRO A N 1
ATOM 1595 C CA . PRO A 1 215 ? -10.697 14.303 -8.898 1.00 85.38 215 PRO A CA 1
ATOM 1596 C C . PRO A 1 215 ? -9.487 13.600 -8.250 1.00 85.38 215 PRO A C 1
ATOM 1598 O O . PRO A 1 215 ? -8.781 12.837 -8.910 1.00 85.38 215 PRO A O 1
ATOM 1601 N N . SER A 1 216 ? -9.273 13.848 -6.950 1.00 89.69 216 SER A N 1
ATOM 1602 C CA . SER A 1 216 ? -8.134 13.301 -6.191 1.00 89.69 216 SER A CA 1
ATOM 1603 C C . SER A 1 216 ? -8.132 11.768 -6.138 1.00 89.69 216 SER A C 1
ATOM 1605 O O . SER A 1 216 ? -9.187 11.135 -6.215 1.00 89.69 216 SER A O 1
ATOM 1607 N N . PHE A 1 217 ? -6.965 11.150 -5.927 1.00 90.44 217 PHE A N 1
ATOM 1608 C CA . PHE A 1 217 ? -6.869 9.690 -5.793 1.00 90.44 217 PHE A CA 1
ATOM 1609 C C . PHE A 1 217 ? -7.706 9.129 -4.643 1.00 90.44 217 PHE A C 1
ATOM 1611 O O . PHE A 1 217 ? -8.368 8.111 -4.822 1.00 90.44 217 PHE A O 1
ATOM 1618 N N . THR A 1 218 ? -7.760 9.815 -3.499 1.00 91.19 218 THR A N 1
ATOM 1619 C CA . THR A 1 218 ? -8.648 9.426 -2.395 1.00 91.19 218 THR A CA 1
ATOM 1620 C C . THR A 1 218 ? -10.104 9.394 -2.857 1.00 91.19 218 THR A C 1
ATOM 1622 O O . THR A 1 218 ? -10.807 8.424 -2.595 1.00 91.19 218 THR A O 1
ATOM 1625 N N . SER A 1 219 ? -10.550 10.412 -3.601 1.00 90.62 219 SER A N 1
ATOM 1626 C CA . SER A 1 219 ? -11.911 10.464 -4.150 1.00 90.62 219 SER A CA 1
ATOM 1627 C C . SER A 1 219 ? -12.178 9.319 -5.130 1.00 90.62 219 SER A C 1
ATOM 1629 O O . SER A 1 219 ? -13.248 8.718 -5.089 1.00 90.62 219 SER A O 1
ATOM 1631 N N . LEU A 1 220 ? -11.203 8.987 -5.982 1.00 91.44 220 LEU A N 1
ATOM 1632 C CA . LEU A 1 220 ? -11.306 7.873 -6.927 1.00 91.44 220 LEU A CA 1
ATOM 1633 C C . LEU A 1 220 ? -11.441 6.522 -6.211 1.00 91.44 220 LEU A C 1
ATOM 1635 O O . LEU A 1 220 ? -12.274 5.710 -6.606 1.00 91.44 220 LEU A O 1
ATOM 1639 N N . ILE A 1 221 ? -10.658 6.293 -5.154 1.00 93.38 221 ILE A N 1
ATOM 1640 C CA . ILE A 1 221 ? -10.713 5.066 -4.348 1.00 93.38 221 ILE A CA 1
ATOM 1641 C C . ILE A 1 221 ? -12.056 4.976 -3.615 1.00 93.38 221 ILE A C 1
ATOM 1643 O O . ILE A 1 221 ? -12.750 3.970 -3.740 1.00 93.38 221 ILE A O 1
ATOM 1647 N N . VAL A 1 222 ? -12.461 6.035 -2.906 1.00 92.88 222 VAL A N 1
ATOM 1648 C CA . VAL A 1 222 ? -13.728 6.065 -2.155 1.00 92.88 222 VAL A CA 1
ATOM 1649 C C . VAL A 1 222 ? -14.913 5.760 -3.069 1.00 92.88 222 VAL A C 1
ATOM 1651 O O . VAL A 1 222 ? -15.739 4.915 -2.730 1.00 92.88 222 VAL A O 1
ATOM 1654 N N . ASN A 1 223 ? -14.958 6.392 -4.247 1.00 91.88 223 ASN A N 1
ATOM 1655 C CA . ASN A 1 223 ? -16.042 6.200 -5.206 1.00 91.88 223 ASN A CA 1
ATOM 1656 C C . ASN A 1 223 ? -16.043 4.794 -5.823 1.00 91.88 223 ASN A C 1
ATOM 1658 O O . ASN A 1 223 ? -17.102 4.192 -5.966 1.00 91.88 223 ASN A O 1
ATOM 1662 N N . ARG A 1 224 ? -14.872 4.247 -6.177 1.00 92.69 224 ARG A N 1
ATOM 1663 C CA . ARG A 1 224 ? -14.784 2.922 -6.812 1.00 92.69 224 ARG A CA 1
ATOM 1664 C C . ARG A 1 224 ? -15.180 1.784 -5.870 1.00 92.69 224 ARG A C 1
ATOM 1666 O O . ARG A 1 224 ? -15.808 0.835 -6.322 1.00 92.69 224 ARG A O 1
ATOM 1673 N N . TYR A 1 225 ? -14.807 1.868 -4.593 1.00 93.12 225 TYR A N 1
ATOM 1674 C CA . TYR A 1 225 ? -15.030 0.791 -3.620 1.00 93.12 225 TYR A CA 1
ATOM 1675 C C . TYR A 1 225 ? -16.254 0.994 -2.723 1.00 93.12 225 TYR A C 1
ATOM 1677 O O . TYR A 1 225 ? -16.485 0.184 -1.828 1.00 93.12 225 TYR A O 1
ATOM 1685 N N . GLY A 1 226 ? -17.025 2.067 -2.926 1.00 89.69 226 GLY A N 1
ATOM 1686 C CA . GLY A 1 226 ? -18.201 2.356 -2.103 1.00 89.69 226 GLY A CA 1
ATOM 1687 C C . GLY A 1 226 ? -17.859 2.551 -0.623 1.00 89.69 226 GLY A C 1
ATOM 1688 O O . GLY A 1 226 ? -18.591 2.087 0.251 1.00 89.69 226 GLY A O 1
ATOM 1689 N N . MET A 1 227 ? -16.726 3.197 -0.327 1.00 91.94 227 MET A N 1
ATOM 1690 C CA . MET A 1 227 ? -16.354 3.520 1.056 1.00 91.94 227 MET A CA 1
ATOM 1691 C C . MET A 1 227 ? -17.329 4.555 1.642 1.00 91.94 227 MET A C 1
ATOM 1693 O O . MET A 1 227 ? -17.970 5.306 0.903 1.00 91.94 227 MET A O 1
ATOM 1697 N N . ARG A 1 228 ? -17.450 4.621 2.976 1.00 82.62 228 ARG A N 1
ATOM 1698 C CA . ARG A 1 228 ? -18.442 5.492 3.635 1.00 82.62 228 ARG A CA 1
ATOM 1699 C C . ARG A 1 228 ? -18.279 6.973 3.241 1.00 82.62 228 ARG A C 1
ATOM 1701 O O . ARG A 1 228 ? -17.155 7.485 3.238 1.00 82.62 228 ARG A O 1
ATOM 1708 N N . PRO A 1 229 ? -19.383 7.705 2.993 1.00 64.12 229 PRO A N 1
ATOM 1709 C CA . PRO A 1 229 ? -19.337 9.156 2.837 1.00 64.12 229 PRO A CA 1
ATOM 1710 C C . PRO A 1 229 ? -18.820 9.779 4.141 1.00 64.12 229 PRO A C 1
ATOM 1712 O O . PRO A 1 229 ? -19.449 9.632 5.185 1.00 64.12 229 PRO A O 1
ATOM 1715 N N . GLY A 1 230 ? -17.655 10.431 4.105 1.00 63.22 230 GLY A N 1
ATOM 1716 C CA . GLY A 1 230 ? -17.030 11.021 5.297 1.00 63.22 230 GLY A CA 1
ATOM 1717 C C . GLY A 1 230 ? -15.785 10.303 5.821 1.00 63.22 230 GLY A C 1
ATOM 1718 O O . GLY A 1 230 ? -15.378 10.576 6.947 1.00 63.22 230 GLY A O 1
ATOM 1719 N N . VAL A 1 231 ? -15.152 9.425 5.030 1.00 68.31 231 VAL A N 1
ATOM 1720 C CA . VAL A 1 231 ? -13.769 8.990 5.297 1.00 68.31 231 VAL A CA 1
ATOM 1721 C C . VAL A 1 231 ? -12.893 10.232 5.501 1.00 68.31 231 VAL A C 1
ATOM 1723 O O . VAL A 1 231 ? -12.640 10.996 4.566 1.00 68.31 231 VAL A O 1
ATOM 1726 N N . SER A 1 232 ? -12.470 10.458 6.746 1.00 51.78 232 SER A N 1
ATOM 1727 C CA . SER A 1 232 ? -11.715 11.648 7.126 1.00 51.78 232 SER A CA 1
ATOM 1728 C C . SER A 1 232 ? -10.345 11.618 6.466 1.00 51.78 232 SER A C 1
ATOM 1730 O O . SER A 1 232 ? -9.511 10.766 6.775 1.00 51.78 232 SER A O 1
ATOM 1732 N N . LEU A 1 233 ? -10.094 12.583 5.585 1.00 52.59 233 LEU A N 1
ATOM 1733 C CA . LEU A 1 233 ? -8.738 12.932 5.186 1.00 52.59 233 LEU A CA 1
ATOM 1734 C C . LEU A 1 233 ? -8.022 13.477 6.429 1.00 52.59 233 LEU A C 1
ATOM 1736 O O . LEU A 1 233 ? -8.537 14.418 7.044 1.00 52.59 233 LEU A O 1
ATOM 1740 N N . PRO A 1 234 ? -6.856 12.936 6.826 1.00 45.06 234 PRO A N 1
ATOM 1741 C CA . PRO A 1 234 ? -6.057 13.564 7.864 1.00 45.06 234 PRO A CA 1
ATOM 1742 C C . PRO A 1 234 ? -5.752 14.986 7.406 1.00 45.06 234 PRO A C 1
ATOM 1744 O O . PRO A 1 234 ? -5.093 15.182 6.382 1.00 45.06 234 PRO A O 1
ATOM 1747 N N . GLN A 1 235 ? -6.260 15.988 8.125 1.00 35.06 235 GLN A N 1
ATOM 1748 C CA . GLN A 1 235 ? -5.858 17.353 7.837 1.00 35.06 235 GLN A CA 1
ATOM 1749 C C . GLN A 1 235 ? -4.352 17.442 8.096 1.00 35.06 235 GLN A C 1
ATOM 1751 O O . GLN A 1 235 ? -3.907 17.026 9.173 1.00 35.06 235 GLN A O 1
ATOM 1756 N N . PRO A 1 236 ? -3.549 17.939 7.138 1.00 39.47 236 PRO A N 1
ATOM 1757 C CA . PRO A 1 236 ? -2.146 18.180 7.404 1.00 39.47 236 PRO A CA 1
ATOM 1758 C C . PRO A 1 236 ? -2.085 19.114 8.606 1.00 39.47 236 PRO A C 1
ATOM 1760 O O . PRO A 1 236 ? -2.671 20.200 8.580 1.00 39.47 236 PRO A O 1
ATOM 1763 N N . GLN A 1 237 ? -1.428 18.674 9.682 1.00 38.66 237 GLN A N 1
ATOM 1764 C CA . GLN A 1 237 ? -1.166 19.558 10.804 1.00 38.66 237 GLN A CA 1
ATOM 1765 C C . GLN A 1 237 ? -0.408 20.755 10.243 1.00 38.66 237 GLN A C 1
ATOM 1767 O O . GLN A 1 237 ? 0.722 20.617 9.775 1.00 38.66 237 GLN A O 1
ATOM 1772 N N . ARG A 1 238 ? -1.065 21.918 10.225 1.00 35.03 238 ARG A N 1
ATOM 1773 C CA . ARG A 1 238 ? -0.466 23.189 9.829 1.00 35.03 238 ARG A CA 1
ATOM 1774 C C . ARG A 1 238 ? 0.592 23.552 10.869 1.00 35.03 238 ARG A C 1
ATOM 1776 O O . ARG A 1 238 ? 0.355 24.382 11.737 1.00 35.03 238 ARG A O 1
ATOM 1783 N N . HIS A 1 239 ? 1.763 22.928 10.798 1.00 43.81 239 HIS A N 1
ATOM 1784 C CA . HIS A 1 239 ? 2.960 23.531 11.355 1.00 43.81 239 HIS A CA 1
ATOM 1785 C C . HIS A 1 239 ? 3.239 24.765 10.506 1.00 43.81 239 HIS A C 1
ATOM 1787 O O . HIS A 1 239 ? 3.447 24.666 9.297 1.00 43.81 239 HIS A O 1
ATOM 1793 N N . GLY A 1 240 ? 3.111 25.933 11.137 1.00 40.00 240 GLY A N 1
ATOM 1794 C CA . GLY A 1 240 ? 3.260 27.239 10.516 1.00 40.00 240 GLY A CA 1
ATOM 1795 C C . GLY A 1 240 ? 4.633 27.394 9.879 1.00 40.00 240 GLY A C 1
ATOM 1796 O O . GLY A 1 240 ? 5.574 27.864 10.506 1.00 40.00 240 GLY A O 1
ATOM 1797 N N . MET A 1 241 ? 4.738 27.023 8.608 1.00 38.72 241 MET A N 1
ATOM 1798 C CA . MET A 1 241 ? 5.867 27.373 7.766 1.00 38.72 241 MET A CA 1
ATOM 1799 C C . MET A 1 241 ? 5.658 28.829 7.342 1.00 38.72 241 MET A C 1
ATOM 1801 O O . MET A 1 241 ? 5.027 29.120 6.325 1.00 38.72 241 MET A O 1
ATOM 1805 N N . GLN A 1 242 ? 6.120 29.756 8.185 1.00 41.03 242 GLN A N 1
ATOM 1806 C CA . GLN A 1 242 ? 6.258 31.165 7.832 1.00 41.03 242 GLN A CA 1
ATOM 1807 C C . GLN A 1 242 ? 7.130 31.254 6.576 1.00 41.03 242 GLN A C 1
ATOM 1809 O O . GLN A 1 242 ? 8.345 31.057 6.620 1.00 41.03 242 GLN A O 1
ATOM 1814 N N . ARG A 1 243 ? 6.500 31.547 5.435 1.00 40.69 243 ARG A N 1
ATOM 1815 C CA . ARG A 1 243 ? 7.204 31.966 4.225 1.00 40.69 243 ARG A CA 1
ATOM 1816 C C . ARG A 1 243 ? 7.895 33.294 4.533 1.00 40.69 243 ARG A C 1
ATOM 1818 O O . ARG A 1 243 ? 7.245 34.335 4.569 1.00 40.69 243 ARG A O 1
ATOM 1825 N N . ARG A 1 244 ? 9.211 33.262 4.759 1.00 39.16 244 ARG A N 1
ATOM 1826 C CA . ARG A 1 244 ? 10.049 34.461 4.671 1.00 39.16 244 ARG A CA 1
ATOM 1827 C C . ARG A 1 244 ? 10.027 34.928 3.219 1.00 39.16 244 ARG A C 1
ATOM 1829 O O . ARG A 1 244 ? 10.677 34.339 2.362 1.00 39.16 244 ARG A O 1
ATOM 1836 N N . HIS A 1 245 ? 9.251 35.970 2.948 1.00 39.94 245 HIS A N 1
ATOM 1837 C CA . HIS A 1 245 ? 9.430 36.772 1.748 1.00 39.94 245 HIS A CA 1
ATOM 1838 C C . HIS A 1 245 ? 10.754 37.527 1.881 1.00 39.94 245 HIS A C 1
ATOM 1840 O O . HIS A 1 245 ? 10.874 38.432 2.705 1.00 39.94 245 HIS A O 1
ATOM 1846 N N . HIS A 1 246 ? 11.744 37.150 1.073 1.00 44.56 246 HIS A N 1
ATOM 1847 C CA . HIS A 1 246 ? 12.829 38.058 0.730 1.00 44.56 246 HIS A CA 1
ATOM 1848 C C . HIS A 1 246 ? 12.231 39.186 -0.113 1.00 44.56 246 HIS A C 1
ATOM 1850 O O . HIS A 1 246 ? 11.721 38.945 -1.207 1.00 44.56 246 HIS A O 1
ATOM 1856 N N . ARG A 1 247 ? 12.239 40.406 0.432 1.00 38.91 247 ARG A N 1
ATOM 1857 C CA . ARG A 1 247 ? 12.185 41.617 -0.385 1.00 38.91 247 ARG A CA 1
ATOM 1858 C C . ARG A 1 247 ? 13.579 41.830 -0.974 1.00 38.91 247 ARG A C 1
ATOM 1860 O O . ARG A 1 247 ? 14.565 41.657 -0.256 1.00 38.91 247 ARG A O 1
ATOM 1867 N N .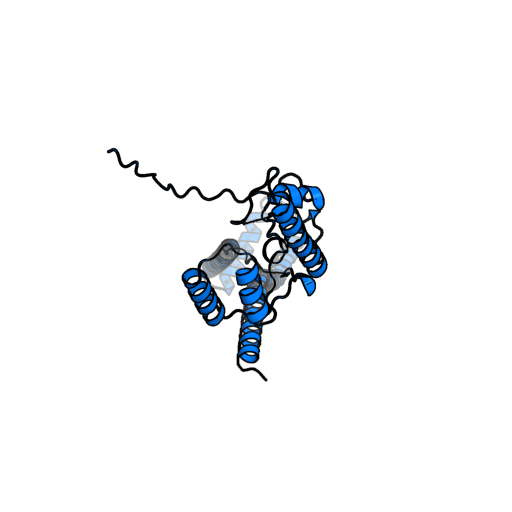 HIS A 1 248 ? 13.598 42.121 -2.272 1.00 47.34 248 HIS A N 1
ATOM 1868 C CA . HIS A 1 248 ? 14.717 42.751 -2.963 1.00 47.34 248 HIS A CA 1
ATOM 1869 C C . HIS A 1 248 ? 15.012 44.126 -2.364 1.00 47.34 248 HIS A C 1
ATOM 1871 O O . HIS A 1 248 ? 14.046 44.758 -1.870 1.00 47.34 248 HIS A O 1
#